Protein AF-A0A1Z4IK13-F1 (afdb_monomer_lite)

Foldseek 3Di:
DVVCCVPPVVVVDDPPDPADWDKDFAWPPPVVVVVVCVVQQWDFDPDWFFKDKAFLVDDQDAQDAPPQKDKFFDDDLVSLQLVQVQCCQFVVHPGDHSVNSVVCCVPVPQFDRRQFMFMAGPVGRTFWTWHWGADLVQLAIEIPDTGGHPVCPPRCRSVSSVSVSSVVSVVSPRHTIHYTDRHDDIIGTMIIRPVRD

Secondary structure (DSSP, 8-state):
-HHHHHHHGGGG--TT-S----EEEE-TT-HHHHHHHHHTTEEEEEEE--EEEE-SSSPPPPP-PPTTEEEEE--SHHHHHHHHHHHHHHHTS----HHHHHHHHHH-TT--GGGEEEEEETT--EEEEEEEEEETTTTEEEEEEEEE-GGGTTSSHHHHHHHHHHHHHHHTTPPTT-EEEEEEEE-PEEEEEGGG-

Radius of gyration: 19.06 Å; chains: 1; bounding box: 48×34×53 Å

pLDDT: mean 86.78, std 11.67, range [39.03, 98.44]

Sequence (197 aa):
MLDWAEQKRLQLKPADSVTWVNRINIFNCDRHRQDVAQRRGYERTERFSYYGKRDLSTAISPTALPKGYLIRPISDLKDIEQRAVLHEIAAGGSRITQAQYQTMMNQAFTYRQDLDLVVTTLDGQIVAFCTAWFDARNKIGVFEPLGCHPDYRRRGLTRNLLYEGMRCLKRLGVQPGYVQVRFVLEKPNIWVDSRLQ

Structure (mmCIF, N/CA/C/O backbone):
data_AF-A0A1Z4IK13-F1
#
_entry.id   AF-A0A1Z4IK13-F1
#
loop_
_atom_site.group_PDB
_atom_site.id
_atom_site.type_symbol
_atom_site.label_atom_id
_atom_site.label_alt_id
_atom_site.label_comp_id
_atom_site.label_asym_id
_atom_site.label_entity_id
_atom_site.label_seq_id
_atom_site.pdbx_PDB_ins_code
_atom_site.Cartn_x
_atom_site.Cartn_y
_atom_site.Cartn_z
_atom_site.occupancy
_atom_site.B_iso_or_equiv
_atom_site.auth_seq_id
_atom_site.auth_comp_id
_atom_site.auth_asym_id
_atom_site.auth_atom_id
_atom_site.pdbx_PDB_model_num
ATOM 1 N N . MET A 1 1 ? 5.049 3.896 -26.675 1.00 69.31 1 MET A N 1
ATOM 2 C CA . MET A 1 1 ? 5.563 3.775 -25.285 1.00 69.31 1 MET A CA 1
ATOM 3 C C . MET A 1 1 ? 6.833 2.927 -25.222 1.00 69.31 1 MET A C 1
ATOM 5 O O . MET A 1 1 ? 7.801 3.413 -24.658 1.00 69.31 1 MET A O 1
ATOM 9 N N . LEU A 1 2 ? 6.863 1.715 -25.804 1.00 79.25 2 LEU A N 1
ATOM 10 C CA . LEU A 1 2 ? 8.082 0.884 -25.853 1.00 79.25 2 LEU A CA 1
ATOM 11 C C . LEU A 1 2 ? 9.230 1.556 -26.619 1.00 79.25 2 LEU A C 1
ATOM 13 O O . LEU A 1 2 ? 10.318 1.649 -26.070 1.00 79.25 2 LEU A O 1
ATOM 17 N N . ASP A 1 3 ? 8.963 2.132 -27.797 1.00 83.25 3 ASP A N 1
ATOM 18 C CA . ASP A 1 3 ? 10.000 2.837 -28.576 1.00 83.25 3 ASP A CA 1
ATOM 19 C C . ASP A 1 3 ? 10.633 3.987 -27.780 1.00 83.25 3 ASP A C 1
ATOM 21 O O . ASP A 1 3 ? 11.848 4.152 -27.760 1.00 83.25 3 ASP A O 1
ATOM 25 N N . TRP A 1 4 ? 9.809 4.749 -27.051 1.00 82.31 4 TRP A N 1
ATOM 26 C CA . TRP A 1 4 ? 10.299 5.815 -26.179 1.00 82.31 4 TRP A CA 1
ATOM 27 C C . TRP A 1 4 ? 11.161 5.261 -25.039 1.00 82.31 4 TRP A C 1
ATOM 29 O O . TRP A 1 4 ? 12.233 5.797 -24.775 1.00 82.31 4 TRP A O 1
ATOM 39 N N . ALA A 1 5 ? 10.725 4.183 -24.376 1.00 79.06 5 ALA A N 1
ATOM 40 C CA . ALA A 1 5 ? 11.488 3.572 -23.289 1.00 79.06 5 ALA A CA 1
ATOM 41 C C . ALA A 1 5 ? 12.846 3.044 -23.784 1.00 79.06 5 ALA A C 1
ATOM 43 O O . ALA A 1 5 ? 13.864 3.298 -23.149 1.00 79.06 5 ALA A O 1
ATOM 44 N N . GLU A 1 6 ? 12.876 2.393 -24.945 1.00 81.50 6 GLU A N 1
ATOM 45 C CA . GLU A 1 6 ? 14.095 1.868 -25.570 1.00 81.50 6 GLU A CA 1
ATOM 46 C C . GLU A 1 6 ? 15.071 2.982 -25.967 1.00 81.50 6 GLU A C 1
ATOM 48 O O . GLU A 1 6 ? 16.265 2.873 -25.702 1.00 81.50 6 GLU A O 1
ATOM 53 N N . GLN A 1 7 ? 14.572 4.083 -26.534 1.00 81.00 7 GLN A N 1
ATOM 54 C CA . GLN A 1 7 ? 15.419 5.168 -27.037 1.00 81.00 7 GLN A CA 1
ATOM 55 C C . GLN A 1 7 ? 15.858 6.165 -25.959 1.00 81.00 7 GLN A C 1
ATOM 57 O O . GLN A 1 7 ? 16.973 6.682 -26.009 1.00 81.00 7 GLN A O 1
ATOM 62 N N . LYS A 1 8 ? 14.975 6.498 -25.011 1.00 79.69 8 LYS A N 1
ATOM 63 C CA . LYS A 1 8 ? 15.169 7.636 -24.097 1.00 79.69 8 LYS A CA 1
ATOM 64 C C . LYS A 1 8 ? 15.558 7.225 -22.687 1.00 79.69 8 LYS A C 1
ATOM 66 O O . LYS A 1 8 ? 16.336 7.927 -22.053 1.00 79.69 8 LYS A O 1
ATOM 71 N N . ARG A 1 9 ? 15.085 6.083 -22.180 1.00 75.06 9 ARG A N 1
ATOM 72 C CA . ARG A 1 9 ? 15.358 5.687 -20.786 1.00 75.06 9 ARG A CA 1
ATOM 73 C C . ARG A 1 9 ? 16.817 5.302 -20.550 1.00 75.06 9 ARG A C 1
ATOM 75 O O . ARG A 1 9 ? 17.333 5.504 -19.454 1.00 75.06 9 ARG A O 1
ATOM 82 N N . LEU A 1 10 ? 17.492 4.767 -21.564 1.00 71.06 10 LEU A N 1
ATOM 83 C CA . LEU A 1 10 ? 18.921 4.454 -21.487 1.00 71.06 10 LEU A CA 1
ATOM 84 C 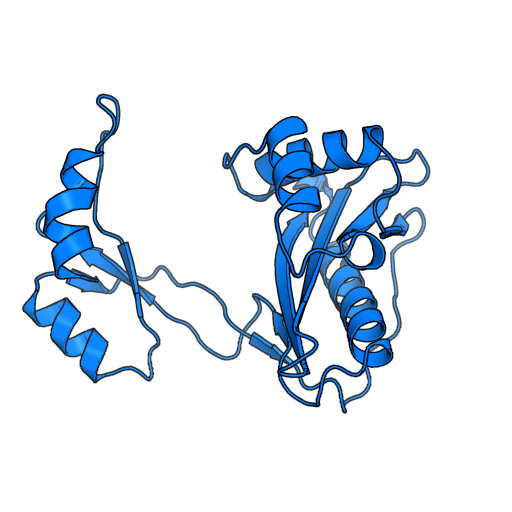C . LEU A 1 10 ? 19.790 5.706 -21.338 1.00 71.06 10 LEU A C 1
ATOM 86 O O . LEU A 1 10 ? 20.814 5.658 -20.666 1.00 71.06 10 LEU A O 1
ATOM 90 N N . GLN A 1 11 ? 19.342 6.839 -21.884 1.00 78.69 11 GLN A N 1
ATOM 91 C CA . GLN A 1 11 ? 20.026 8.131 -21.758 1.00 78.69 11 GLN A CA 1
ATOM 92 C C . GLN A 1 11 ? 19.974 8.680 -20.323 1.00 78.69 11 GLN A C 1
ATOM 94 O O . GLN A 1 11 ? 20.727 9.584 -19.986 1.00 78.69 11 GLN A O 1
ATOM 99 N N . LEU A 1 12 ? 19.100 8.125 -19.477 1.00 79.06 12 LEU A N 1
ATOM 100 C CA . LEU A 1 12 ? 18.941 8.492 -18.069 1.00 79.06 12 LEU A CA 1
ATOM 101 C C . LEU A 1 12 ? 19.695 7.544 -17.121 1.00 79.06 12 LEU A C 1
ATOM 103 O O . LEU A 1 12 ? 19.434 7.566 -15.920 1.00 79.06 12 LEU A O 1
ATOM 107 N N . LYS A 1 13 ? 20.579 6.679 -17.641 1.00 78.19 13 LYS A N 1
ATOM 108 C CA . LYS A 1 13 ? 21.388 5.765 -16.825 1.00 78.19 13 LYS A CA 1
ATOM 109 C C . LYS A 1 13 ? 22.278 6.569 -15.855 1.00 78.19 13 LYS A C 1
ATOM 111 O O . LYS A 1 13 ? 23.107 7.344 -16.327 1.00 78.19 13 LYS A O 1
ATOM 116 N N . PRO A 1 14 ? 22.171 6.364 -14.530 1.00 79.62 14 PRO A N 1
ATOM 117 C CA . PRO A 1 14 ? 23.105 6.943 -13.566 1.00 79.62 14 PRO A CA 1
ATOM 118 C C . PRO A 1 14 ? 24.529 6.426 -13.802 1.00 79.62 14 PRO A C 1
ATOM 120 O O . PRO A 1 14 ? 24.708 5.243 -14.106 1.00 79.62 14 PRO A O 1
ATOM 123 N N . ALA A 1 15 ? 25.534 7.290 -13.631 1.00 77.19 15 ALA A N 1
ATOM 124 C CA . ALA A 1 15 ? 26.943 6.973 -13.898 1.00 77.19 15 ALA A CA 1
ATOM 125 C C . ALA A 1 15 ? 27.441 5.747 -13.106 1.00 77.19 15 ALA A C 1
ATOM 127 O O . ALA A 1 15 ? 28.220 4.939 -13.601 1.00 77.19 15 ALA A O 1
ATOM 128 N N . ASP A 1 16 ? 26.909 5.577 -11.905 1.00 78.44 16 ASP A N 1
ATOM 129 C CA . ASP A 1 16 ? 27.254 4.573 -10.903 1.00 78.44 16 ASP A CA 1
ATOM 130 C C . ASP A 1 16 ? 26.396 3.291 -11.012 1.00 78.44 16 ASP A C 1
ATOM 132 O O . ASP A 1 16 ? 26.539 2.349 -10.232 1.00 78.44 16 ASP A O 1
ATOM 136 N N . SER A 1 17 ? 25.520 3.197 -12.022 1.00 75.38 17 SER A N 1
ATOM 137 C CA . SER A 1 17 ? 24.722 1.990 -12.271 1.00 75.38 17 SER A CA 1
ATOM 138 C C . SER A 1 17 ? 25.514 0.903 -13.000 1.00 75.38 17 SER A C 1
ATOM 140 O O . SER A 1 17 ? 25.755 0.983 -14.208 1.00 75.38 17 SER A O 1
ATOM 142 N N . VAL A 1 18 ? 25.812 -0.181 -12.278 1.00 68.44 18 VAL A N 1
ATOM 143 C CA . VAL A 1 18 ? 26.472 -1.387 -12.814 1.00 68.44 18 VAL A CA 1
ATOM 144 C C . VAL A 1 18 ? 25.579 -2.141 -13.810 1.00 68.44 18 VAL A C 1
ATOM 146 O O . VAL A 1 18 ? 26.073 -2.708 -14.777 1.00 68.44 18 VAL A O 1
ATOM 149 N N . THR A 1 19 ? 24.253 -2.097 -13.638 1.00 69.12 19 THR A N 1
ATOM 150 C CA . THR A 1 19 ? 23.291 -2.758 -14.537 1.00 69.12 19 THR A CA 1
ATOM 151 C C . THR A 1 19 ? 22.102 -1.837 -14.790 1.00 69.12 19 THR A C 1
ATOM 153 O O . THR A 1 19 ? 21.442 -1.398 -13.848 1.00 69.12 19 THR A O 1
ATOM 156 N N . TRP A 1 20 ? 21.806 -1.540 -16.057 1.00 77.25 20 TRP A N 1
ATOM 157 C CA . TRP A 1 20 ? 20.698 -0.659 -16.438 1.00 77.25 20 TRP A CA 1
ATOM 158 C C . TRP A 1 20 ? 19.948 -1.242 -17.629 1.00 77.25 20 TRP A C 1
ATOM 160 O O . TRP A 1 20 ? 20.417 -1.196 -18.760 1.00 77.25 20 TRP A O 1
ATOM 170 N N . VAL A 1 21 ? 18.776 -1.806 -17.352 1.00 80.12 21 VAL A N 1
ATOM 171 C CA . VAL A 1 21 ? 17.974 -2.554 -18.325 1.00 80.12 21 VAL A CA 1
ATOM 172 C C . VAL A 1 21 ? 16.549 -2.024 -18.364 1.00 80.12 21 VAL A C 1
ATOM 174 O O . VAL A 1 21 ? 15.995 -1.596 -17.343 1.00 80.12 21 VAL A O 1
ATOM 177 N N . ASN A 1 22 ? 15.917 -2.105 -19.533 1.00 85.56 22 ASN A N 1
ATOM 178 C CA . ASN A 1 22 ? 14.488 -1.848 -19.642 1.00 85.56 22 ASN A CA 1
ATOM 179 C C . ASN A 1 22 ? 13.701 -2.997 -19.009 1.00 85.56 22 ASN A C 1
ATOM 181 O O . ASN A 1 22 ? 13.968 -4.171 -19.261 1.00 85.56 22 ASN A O 1
ATOM 185 N N . ARG A 1 23 ? 12.725 -2.642 -18.165 1.00 85.94 23 ARG A N 1
ATOM 186 C CA . ARG A 1 23 ? 11.822 -3.585 -17.495 1.00 85.94 23 ARG A CA 1
ATOM 187 C C . ARG A 1 23 ? 10.378 -3.221 -17.783 1.00 85.94 23 ARG A C 1
ATOM 189 O O . ARG A 1 23 ? 9.995 -2.063 -17.596 1.00 85.94 23 ARG A O 1
ATOM 196 N N . ILE A 1 24 ? 9.583 -4.214 -18.166 1.00 87.81 24 ILE A N 1
ATOM 197 C CA . ILE A 1 24 ? 8.148 -4.068 -18.430 1.00 87.81 24 ILE A CA 1
ATOM 198 C C . ILE A 1 24 ? 7.362 -5.179 -17.727 1.00 87.81 24 ILE A C 1
ATOM 200 O O . ILE A 1 24 ? 7.805 -6.323 -17.670 1.00 87.81 24 ILE A O 1
ATOM 204 N N . ASN A 1 25 ? 6.197 -4.837 -17.173 1.00 87.06 25 ASN A N 1
ATOM 205 C CA . ASN A 1 25 ? 5.252 -5.811 -16.624 1.00 87.06 25 ASN A CA 1
ATOM 206 C C . ASN A 1 25 ? 4.243 -6.169 -17.718 1.00 87.06 25 ASN A C 1
ATOM 208 O O . ASN A 1 25 ? 3.561 -5.277 -18.225 1.00 87.06 25 ASN A O 1
ATOM 212 N N . ILE A 1 26 ? 4.139 -7.451 -18.073 1.00 88.38 26 ILE A N 1
ATOM 213 C CA . ILE A 1 26 ? 3.177 -7.934 -19.075 1.00 88.38 26 ILE A CA 1
ATOM 214 C C . ILE A 1 26 ? 2.326 -9.035 -18.450 1.00 88.38 26 ILE A C 1
ATOM 216 O O . ILE A 1 26 ? 2.865 -10.006 -17.916 1.00 88.38 26 ILE A O 1
ATOM 220 N N . PHE A 1 27 ? 1.001 -8.883 -18.508 1.00 86.25 27 PHE A N 1
ATOM 221 C CA . PHE A 1 27 ? 0.056 -9.883 -18.012 1.00 86.25 27 PHE A CA 1
ATOM 222 C C . PHE A 1 27 ? 0.112 -11.168 -18.844 1.00 86.25 27 PHE A C 1
ATOM 224 O O . PHE A 1 27 ? 0.313 -11.131 -20.057 1.00 86.25 27 PHE A O 1
ATOM 231 N N . ASN A 1 28 ? -0.114 -12.317 -18.200 1.00 85.38 28 ASN A N 1
ATOM 232 C CA . ASN A 1 28 ? -0.071 -13.620 -18.876 1.00 85.38 28 ASN A CA 1
ATOM 233 C C . ASN A 1 28 ? -1.131 -13.763 -19.982 1.00 85.38 28 ASN A C 1
ATOM 235 O O . ASN A 1 28 ? -0.905 -14.496 -20.944 1.00 85.38 28 ASN A O 1
ATOM 239 N N . CYS A 1 29 ? -2.260 -13.062 -19.851 1.00 86.25 29 CYS A N 1
ATOM 240 C CA . CYS A 1 29 ? -3.337 -13.034 -20.839 1.00 86.25 29 CYS A CA 1
ATOM 241 C C . CYS A 1 29 ? -3.034 -12.133 -22.051 1.00 86.25 29 CYS A C 1
ATOM 243 O O . CYS A 1 29 ? -3.614 -12.342 -23.113 1.00 86.25 29 CYS A O 1
ATOM 245 N N . ASP A 1 30 ? -2.105 -11.178 -21.936 1.00 90.94 30 ASP A N 1
ATOM 246 C CA . ASP A 1 30 ? -1.753 -10.239 -23.007 1.00 90.94 30 ASP A CA 1
ATOM 247 C C . ASP A 1 30 ? -0.726 -10.864 -23.968 1.00 90.94 30 ASP A C 1
ATOM 249 O O . ASP A 1 30 ? 0.465 -10.538 -23.960 1.00 90.94 30 ASP A O 1
ATOM 253 N N . ARG A 1 31 ? -1.190 -11.832 -24.770 1.00 93.25 31 ARG A N 1
ATOM 254 C CA . ARG A 1 31 ? -0.351 -12.578 -25.725 1.00 93.25 31 ARG A CA 1
ATOM 255 C C . ARG A 1 31 ? 0.278 -11.674 -26.774 1.00 93.25 31 ARG A C 1
ATOM 257 O O . ARG A 1 31 ? 1.470 -11.781 -27.031 1.00 93.25 31 ARG A O 1
ATOM 264 N N . HIS A 1 32 ? -0.490 -10.722 -27.295 1.00 93.88 32 HIS A N 1
ATOM 265 C CA . HIS A 1 32 ? 0.005 -9.782 -28.293 1.00 93.88 32 HIS A CA 1
ATOM 266 C C . HIS A 1 32 ? 1.229 -9.006 -27.787 1.00 93.88 32 HIS A C 1
ATOM 268 O O . HIS A 1 32 ? 2.237 -8.890 -28.486 1.00 93.88 32 HIS A O 1
ATOM 274 N N . ARG A 1 33 ? 1.179 -8.500 -26.550 1.00 91.62 33 ARG A N 1
ATOM 275 C CA . ARG A 1 33 ? 2.291 -7.738 -25.979 1.00 91.62 33 ARG A CA 1
ATOM 276 C C . ARG A 1 33 ? 3.484 -8.619 -25.610 1.00 91.62 33 ARG A C 1
ATOM 278 O O . ARG A 1 33 ? 4.611 -8.137 -25.712 1.00 91.62 33 ARG A O 1
ATOM 285 N N . GLN A 1 34 ? 3.265 -9.887 -25.245 1.00 93.50 34 GLN A N 1
ATOM 286 C CA . GLN A 1 34 ? 4.344 -10.876 -25.087 1.00 93.50 34 GLN A CA 1
ATOM 287 C C . GLN A 1 34 ? 5.074 -11.105 -26.419 1.00 93.50 34 GLN A C 1
ATOM 289 O O . GLN A 1 34 ? 6.298 -10.992 -26.461 1.00 93.50 34 GLN A O 1
ATOM 294 N N . ASP A 1 35 ? 4.340 -11.310 -27.516 1.00 94.81 35 ASP A N 1
ATOM 295 C CA . ASP A 1 35 ? 4.924 -11.534 -28.847 1.00 94.81 35 ASP A CA 1
ATOM 296 C C . ASP A 1 35 ? 5.709 -10.313 -29.347 1.00 94.81 35 ASP A C 1
ATOM 298 O O . ASP A 1 35 ? 6.755 -10.436 -29.989 1.00 94.81 35 ASP A O 1
ATOM 302 N N . VAL A 1 36 ? 5.208 -9.102 -29.078 1.00 94.38 36 VAL A N 1
ATOM 303 C CA . VAL A 1 36 ? 5.928 -7.859 -29.395 1.00 94.38 36 VAL A CA 1
ATOM 304 C C . VAL A 1 36 ? 7.208 -7.743 -28.567 1.00 94.38 36 VAL A C 1
ATOM 306 O O . VAL A 1 36 ? 8.251 -7.412 -29.128 1.00 94.38 36 VAL A O 1
ATOM 309 N N . ALA A 1 37 ? 7.156 -8.025 -27.262 1.00 93.12 37 ALA A N 1
ATOM 310 C CA . ALA A 1 37 ? 8.325 -7.962 -26.386 1.00 93.12 37 ALA A CA 1
ATOM 311 C C . ALA A 1 37 ? 9.405 -8.972 -26.808 1.00 93.12 37 ALA A C 1
ATOM 313 O O . ALA A 1 37 ? 10.567 -8.596 -26.957 1.00 93.12 37 ALA A O 1
ATOM 314 N N . GLN A 1 38 ? 9.018 -10.217 -27.098 1.00 94.12 38 GLN A N 1
ATOM 315 C CA . GLN A 1 38 ? 9.943 -11.263 -27.534 1.00 94.12 38 GLN A CA 1
ATOM 316 C C . GLN A 1 38 ? 10.607 -10.922 -28.875 1.00 94.12 38 GLN A C 1
ATOM 318 O O . GLN A 1 38 ? 11.828 -10.996 -28.991 1.00 94.12 38 GLN A O 1
ATOM 323 N N . ARG A 1 39 ? 9.837 -10.458 -29.874 1.00 94.38 39 ARG A N 1
ATOM 324 C CA . ARG A 1 39 ? 10.398 -10.003 -31.165 1.00 94.38 39 ARG A CA 1
ATOM 325 C C . ARG A 1 39 ? 11.358 -8.823 -31.025 1.00 94.38 39 ARG A C 1
ATOM 327 O O . ARG A 1 39 ? 12.194 -8.612 -31.896 1.00 94.38 39 ARG A O 1
ATOM 334 N N . ARG A 1 40 ? 11.235 -8.052 -29.944 1.00 91.75 40 ARG A N 1
ATOM 335 C CA . ARG A 1 40 ? 12.112 -6.922 -29.623 1.00 91.75 40 ARG A CA 1
ATOM 336 C C . ARG A 1 40 ? 13.284 -7.290 -28.710 1.00 91.75 40 ARG A C 1
ATOM 338 O O . ARG A 1 40 ? 14.006 -6.390 -28.303 1.00 91.75 40 ARG A O 1
ATOM 345 N N . GLY A 1 41 ? 13.503 -8.573 -28.414 1.00 92.12 41 GLY A N 1
ATOM 346 C CA . GLY A 1 41 ? 14.647 -9.030 -27.617 1.00 92.12 41 GLY A CA 1
ATOM 347 C C . GLY A 1 41 ? 14.459 -8.902 -26.104 1.00 92.12 41 GLY A C 1
ATOM 348 O O . GLY A 1 41 ? 15.438 -8.844 -25.369 1.00 92.12 41 GLY A O 1
ATOM 349 N N . TYR A 1 42 ? 13.217 -8.829 -25.619 1.00 93.50 42 TYR A N 1
ATOM 350 C CA . TYR A 1 42 ? 12.944 -8.970 -24.191 1.00 93.50 42 TYR A CA 1
ATOM 351 C C . TYR A 1 42 ? 12.757 -10.437 -23.833 1.00 93.50 42 TYR A C 1
ATOM 353 O O . TYR A 1 42 ? 12.059 -11.180 -24.525 1.00 93.50 42 TYR A O 1
ATOM 361 N N . GLU A 1 43 ? 13.278 -10.812 -22.673 1.00 92.69 43 GLU A N 1
ATOM 362 C CA . GLU A 1 43 ? 13.124 -12.139 -22.099 1.00 92.69 43 GLU A CA 1
ATOM 363 C C . GLU A 1 43 ? 12.257 -12.095 -20.846 1.00 92.69 43 GLU A C 1
ATOM 365 O O . GLU A 1 43 ? 12.362 -11.203 -19.994 1.00 92.69 43 GLU A O 1
ATOM 370 N N . ARG A 1 44 ? 11.371 -13.085 -20.735 1.00 90.75 44 ARG A N 1
ATOM 371 C CA . ARG A 1 44 ? 10.529 -13.280 -19.561 1.00 90.75 44 ARG A CA 1
ATOM 372 C C . ARG A 1 44 ? 11.394 -13.754 -18.403 1.00 90.75 44 ARG A C 1
ATOM 374 O O . ARG A 1 44 ? 12.105 -14.742 -18.529 1.00 90.75 44 ARG A O 1
ATOM 381 N N . THR A 1 45 ? 11.264 -13.108 -17.250 1.00 89.50 45 THR A N 1
ATOM 382 C CA . THR A 1 45 ? 11.921 -13.564 -16.020 1.00 89.50 45 THR A CA 1
ATOM 383 C C . THR A 1 45 ? 10.956 -14.318 -15.107 1.00 89.50 45 THR A C 1
ATOM 385 O O . THR A 1 45 ? 9.730 -14.175 -15.197 1.00 89.50 45 THR A O 1
ATOM 388 N N . GLU A 1 46 ? 11.527 -15.039 -14.143 1.00 85.88 46 GLU A N 1
ATOM 389 C CA . GLU A 1 46 ? 10.795 -15.649 -13.025 1.00 85.88 46 GLU A CA 1
ATOM 390 C C . GLU A 1 46 ? 10.255 -14.618 -12.019 1.00 85.88 46 GLU A C 1
ATOM 392 O O . GLU A 1 46 ? 9.523 -14.961 -11.092 1.00 85.88 46 GLU A O 1
ATOM 397 N N . ARG A 1 47 ? 10.593 -13.329 -12.175 1.00 81.38 47 ARG A N 1
ATOM 398 C CA . ARG A 1 47 ? 10.050 -12.261 -11.332 1.00 81.38 47 ARG A CA 1
ATOM 399 C C . ARG A 1 47 ? 8.685 -11.835 -11.854 1.00 81.38 47 ARG A C 1
ATOM 401 O O . ARG A 1 47 ? 8.465 -11.705 -13.056 1.00 81.38 47 ARG A O 1
ATOM 408 N N . PHE A 1 48 ? 7.773 -11.547 -10.937 1.00 76.88 48 PHE A N 1
ATOM 409 C CA . PHE A 1 48 ? 6.423 -11.105 -11.263 1.00 76.88 48 PHE A CA 1
ATOM 410 C C . PHE A 1 48 ? 5.890 -10.148 -10.200 1.00 76.88 48 PHE A C 1
ATOM 412 O O . PHE A 1 48 ? 6.359 -10.121 -9.060 1.00 76.88 48 PHE A O 1
ATOM 419 N N . SER A 1 49 ? 4.899 -9.353 -10.591 1.00 73.62 49 SER A N 1
ATOM 420 C CA . SER A 1 49 ? 4.112 -8.539 -9.665 1.00 73.62 49 SER A CA 1
ATOM 421 C C . SER A 1 49 ? 2.785 -9.229 -9.362 1.00 73.62 49 SER A C 1
ATOM 423 O O . SER A 1 49 ? 2.279 -10.006 -10.168 1.00 73.62 49 SER A O 1
ATOM 425 N N . TYR A 1 50 ? 2.210 -8.946 -8.195 1.00 70.00 50 TYR A N 1
ATOM 426 C CA . TYR A 1 50 ? 0.904 -9.475 -7.809 1.00 70.00 50 TYR A CA 1
ATOM 427 C C . TYR A 1 50 ? -0.178 -8.432 -8.050 1.00 70.00 50 TYR A C 1
ATOM 429 O O . TYR A 1 50 ? -0.082 -7.328 -7.524 1.00 70.00 50 TYR A O 1
ATOM 437 N N . TYR A 1 51 ? -1.227 -8.803 -8.777 1.00 73.00 51 TYR A N 1
ATOM 438 C CA . TYR A 1 51 ? -2.434 -7.994 -8.922 1.00 73.00 51 TYR A CA 1
ATOM 439 C C . TYR A 1 51 ? -3.617 -8.842 -8.498 1.00 73.00 51 TYR A C 1
ATOM 441 O O . TYR A 1 51 ? -3.771 -9.960 -8.980 1.00 73.00 51 TYR A O 1
ATOM 449 N N . GLY A 1 52 ? -4.410 -8.341 -7.562 1.00 74.75 52 GLY A N 1
ATOM 450 C CA . GLY A 1 52 ? -5.617 -8.974 -7.060 1.00 74.75 52 GLY A CA 1
ATOM 451 C C . GLY A 1 52 ? -6.786 -8.012 -7.158 1.00 74.75 52 GLY A C 1
ATOM 452 O O . GLY A 1 52 ? -6.628 -6.803 -6.995 1.00 74.75 52 GLY A O 1
ATOM 453 N N . LYS A 1 53 ? -7.962 -8.570 -7.417 1.00 81.31 53 LYS A N 1
ATOM 454 C CA . LYS A 1 53 ? -9.235 -7.857 -7.447 1.00 81.31 53 LYS A CA 1
ATOM 455 C C . LYS A 1 53 ? -10.122 -8.440 -6.357 1.00 81.31 53 LYS A C 1
ATOM 457 O O . LYS A 1 53 ? -10.283 -9.656 -6.269 1.00 81.31 53 LYS A O 1
ATOM 462 N N . ARG A 1 54 ? -10.690 -7.575 -5.516 1.00 84.00 54 ARG A N 1
ATOM 463 C CA . ARG A 1 54 ? -11.647 -7.976 -4.479 1.00 84.00 54 ARG A CA 1
ATOM 464 C C . ARG A 1 54 ? -13.020 -7.384 -4.760 1.00 84.00 54 ARG A C 1
ATOM 466 O O . ARG A 1 54 ? -13.145 -6.188 -5.011 1.00 84.00 54 ARG A O 1
ATOM 473 N N . ASP A 1 55 ? -14.041 -8.231 -4.680 1.00 83.62 55 ASP A N 1
ATOM 474 C CA . ASP A 1 55 ? -15.430 -7.794 -4.675 1.00 83.62 55 ASP A CA 1
ATOM 475 C C . ASP A 1 55 ? -15.870 -7.388 -3.259 1.00 83.62 55 ASP A C 1
ATOM 477 O O . ASP A 1 55 ? -15.826 -8.195 -2.327 1.00 83.62 55 ASP A O 1
ATOM 481 N N . LEU A 1 56 ? -16.290 -6.130 -3.108 1.00 85.69 56 LEU A N 1
ATOM 482 C CA . LEU A 1 56 ? -16.782 -5.555 -1.856 1.00 85.69 56 LEU A CA 1
ATOM 483 C C . LEU A 1 56 ? -18.271 -5.833 -1.589 1.00 85.69 56 LEU A C 1
ATOM 485 O O . LEU A 1 56 ? -18.759 -5.489 -0.508 1.00 85.69 56 LEU A O 1
ATOM 489 N N . SER A 1 57 ? -18.998 -6.460 -2.523 1.00 82.88 57 SER A N 1
ATOM 490 C CA . SER A 1 57 ? -20.334 -7.010 -2.250 1.00 82.88 57 SER A CA 1
ATOM 491 C C . SER A 1 57 ? -20.255 -8.111 -1.185 1.00 82.88 57 SER A C 1
ATOM 493 O O . SER A 1 57 ? -21.092 -8.177 -0.284 1.00 82.88 57 SER A O 1
ATOM 495 N N . THR A 1 58 ? -19.178 -8.901 -1.226 1.00 84.19 58 THR A N 1
ATOM 496 C CA . THR A 1 58 ? -18.900 -9.969 -0.267 1.00 84.19 58 THR A CA 1
ATOM 497 C C . THR A 1 58 ? -18.620 -9.424 1.132 1.00 84.19 58 THR A C 1
ATOM 499 O O . THR A 1 58 ? -18.142 -8.298 1.312 1.00 84.19 58 THR A O 1
ATOM 502 N N . ALA A 1 59 ? -18.902 -10.240 2.150 1.00 88.25 59 ALA A N 1
ATOM 503 C CA . ALA A 1 59 ? -18.598 -9.886 3.528 1.00 88.25 59 ALA A CA 1
ATOM 504 C C . ALA A 1 59 ? -17.090 -9.625 3.700 1.00 88.25 59 ALA A C 1
ATOM 506 O O . ALA A 1 59 ? -16.238 -10.414 3.276 1.00 88.25 59 ALA A O 1
ATOM 507 N N . ILE A 1 60 ? -16.767 -8.497 4.331 1.00 90.31 60 ILE A N 1
ATOM 508 C CA . ILE A 1 60 ? -15.404 -8.148 4.732 1.00 90.31 60 ILE A CA 1
ATOM 509 C C . ILE A 1 60 ? -15.237 -8.660 6.161 1.00 90.31 60 ILE A C 1
ATOM 511 O O . ILE A 1 60 ? -15.972 -8.228 7.050 1.00 90.31 60 ILE A O 1
ATOM 515 N N . SER A 1 61 ? -14.287 -9.571 6.384 1.00 90.69 61 SER A N 1
ATOM 516 C CA . SER A 1 61 ? -13.982 -10.094 7.722 1.00 90.69 61 SER A CA 1
ATOM 517 C C . SER A 1 61 ? -13.732 -8.950 8.706 1.00 90.69 61 SER A C 1
ATOM 519 O O . SER A 1 61 ? -13.133 -7.958 8.292 1.00 90.69 61 SER A O 1
ATOM 521 N N . PRO A 1 62 ? -14.169 -9.043 9.974 1.00 88.75 62 PRO A N 1
ATOM 522 C CA . PRO A 1 62 ? -13.947 -7.999 10.973 1.00 88.75 62 PRO A CA 1
ATOM 523 C C . PRO A 1 62 ? -12.450 -7.770 11.221 1.00 88.75 62 PRO A C 1
ATOM 525 O O . PRO A 1 62 ? -11.625 -8.659 11.009 1.00 88.75 62 PRO A O 1
ATOM 528 N N . THR A 1 63 ? -12.096 -6.557 11.649 1.00 87.62 63 THR A N 1
ATOM 529 C CA . THR A 1 63 ? -10.714 -6.227 12.001 1.00 87.62 63 THR A CA 1
ATOM 530 C C . THR A 1 63 ? -10.356 -6.961 13.288 1.00 87.62 63 THR A C 1
ATOM 532 O O . THR A 1 63 ? -11.009 -6.780 14.309 1.00 87.62 63 THR A O 1
ATOM 535 N N . ALA A 1 64 ? -9.308 -7.773 13.234 1.00 92.25 64 ALA A N 1
ATOM 536 C CA . ALA A 1 64 ? -8.755 -8.524 14.350 1.00 92.25 64 ALA A CA 1
ATOM 537 C C . ALA A 1 64 ? -7.256 -8.217 14.446 1.00 92.25 64 ALA A C 1
ATOM 539 O O . ALA A 1 64 ? -6.408 -8.974 13.960 1.00 92.25 64 ALA A O 1
ATOM 540 N N . LEU A 1 65 ? -6.929 -7.050 15.008 1.00 94.50 65 LEU A N 1
ATOM 541 C CA . LEU A 1 65 ? -5.549 -6.698 15.335 1.00 94.50 65 LEU A CA 1
ATOM 542 C C . LEU A 1 65 ? -5.112 -7.411 16.623 1.00 94.50 65 LEU A C 1
ATOM 544 O O . LEU A 1 65 ? -5.926 -7.558 17.538 1.00 94.50 65 LEU A O 1
ATOM 548 N N . PRO A 1 66 ? -3.834 -7.811 16.742 1.00 94.38 66 PRO A N 1
ATOM 549 C CA . PRO A 1 66 ? -3.287 -8.233 18.025 1.00 94.38 66 PRO A CA 1
ATOM 550 C C . PRO A 1 66 ? -3.388 -7.107 19.065 1.00 94.38 66 PRO A C 1
ATOM 552 O O . PRO A 1 66 ? -3.379 -5.922 18.719 1.00 94.38 66 PRO A O 1
ATOM 555 N N . LYS A 1 67 ? -3.439 -7.473 20.350 1.00 95.69 67 LYS A N 1
ATOM 556 C CA . LYS A 1 67 ? -3.424 -6.500 21.452 1.00 95.69 67 LYS A CA 1
ATOM 557 C C . LYS A 1 67 ? -2.202 -5.581 21.328 1.00 95.69 67 LYS A C 1
ATOM 559 O O . LYS A 1 67 ? -1.099 -6.052 21.063 1.00 95.69 67 LYS A O 1
ATOM 564 N N . GLY A 1 68 ? -2.409 -4.285 21.553 1.00 96.38 68 GLY A N 1
ATOM 565 C CA . GLY A 1 68 ? -1.351 -3.274 21.499 1.00 96.38 68 GLY A CA 1
ATOM 566 C C . GLY A 1 68 ? -1.190 -2.573 20.147 1.00 96.38 68 GLY A C 1
ATOM 567 O O . GLY A 1 68 ? -0.290 -1.748 20.012 1.00 96.38 68 GLY A O 1
ATOM 568 N N . TYR A 1 69 ? -2.060 -2.866 19.174 1.00 98.06 69 TYR A N 1
ATOM 569 C CA . TYR A 1 69 ? -2.097 -2.177 17.886 1.00 98.06 69 TYR A CA 1
ATOM 570 C C . TYR A 1 69 ? -3.437 -1.497 17.633 1.00 98.06 69 TYR A C 1
ATOM 572 O O . TYR A 1 69 ? -4.487 -2.006 18.025 1.00 98.06 69 TYR A O 1
ATOM 580 N N . LEU A 1 70 ? -3.394 -0.380 16.913 1.00 97.25 70 LEU A N 1
ATOM 581 C CA . LEU A 1 70 ? -4.563 0.390 16.492 1.00 97.25 70 LEU A CA 1
ATOM 582 C C . LEU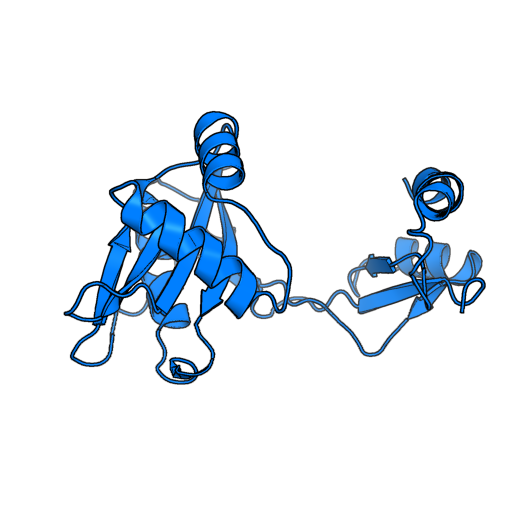 A 1 70 ? -4.465 0.692 14.996 1.00 97.25 70 LEU A C 1
ATOM 584 O O . LEU A 1 70 ? -3.367 0.909 14.496 1.00 97.25 70 LEU A O 1
ATOM 588 N N . ILE A 1 71 ? -5.598 0.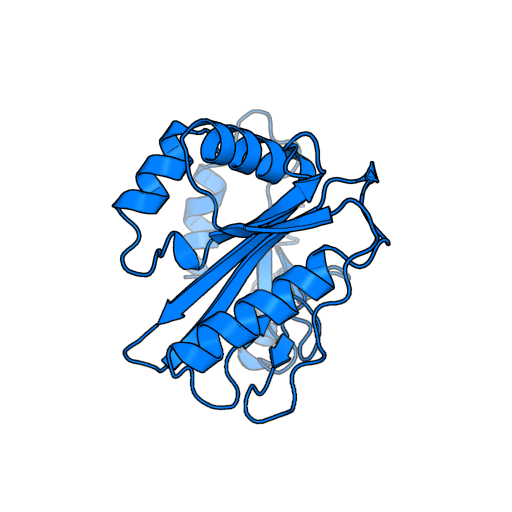716 14.287 1.00 97.75 71 ILE A N 1
ATOM 589 C CA . ILE A 1 71 ? -5.680 1.261 12.924 1.00 97.75 71 ILE A CA 1
ATOM 590 C C . ILE A 1 71 ? -6.341 2.630 12.989 1.00 97.75 71 ILE A C 1
ATOM 592 O O . ILE A 1 71 ? -7.390 2.780 13.613 1.00 97.75 71 ILE A O 1
ATOM 596 N N . ARG A 1 72 ? -5.746 3.607 12.307 1.00 97.38 72 ARG A N 1
ATOM 597 C CA . ARG A 1 72 ? -6.307 4.948 12.128 1.00 97.38 72 ARG A CA 1
ATOM 598 C C . ARG A 1 72 ? -5.762 5.601 10.853 1.00 97.38 72 ARG A C 1
ATOM 600 O O . ARG A 1 72 ? -4.723 5.160 10.363 1.00 97.38 72 ARG A O 1
ATOM 607 N N . PRO A 1 73 ? -6.409 6.647 10.324 1.00 98.12 73 PRO A N 1
ATOM 608 C CA . PRO A 1 73 ? -5.778 7.536 9.355 1.00 98.12 73 PRO A CA 1
ATOM 609 C C . PRO A 1 73 ? -4.554 8.246 9.950 1.00 98.12 73 PRO A C 1
ATOM 611 O O . PRO A 1 73 ? -4.444 8.381 11.177 1.00 98.12 73 PRO A O 1
ATOM 614 N N . ILE A 1 74 ? -3.652 8.725 9.094 1.00 97.00 74 ILE A N 1
ATOM 615 C CA . ILE A 1 74 ? -2.637 9.704 9.504 1.00 97.00 74 ILE A CA 1
ATOM 616 C C . ILE A 1 74 ? -3.313 11.016 9.929 1.00 97.00 74 ILE A C 1
ATOM 618 O O . ILE A 1 74 ? -4.326 11.412 9.346 1.00 97.00 74 ILE A O 1
ATOM 622 N N . SER A 1 75 ? -2.759 11.713 10.918 1.00 94.69 75 SER A N 1
ATOM 623 C CA . SER A 1 75 ? -3.350 12.943 11.460 1.00 94.69 75 SER A CA 1
ATOM 624 C C . SER A 1 75 ? -2.474 14.179 11.305 1.00 94.69 75 SER A C 1
ATOM 626 O O . SER A 1 75 ? -2.978 15.217 10.884 1.00 94.69 75 SER A O 1
ATOM 628 N N . ASP A 1 76 ? -1.187 14.094 11.636 1.00 93.62 76 ASP A N 1
ATOM 629 C CA . ASP A 1 76 ? -0.320 15.266 11.797 1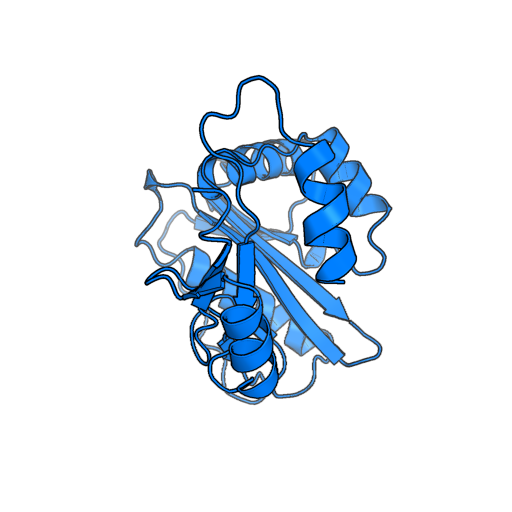.00 93.62 76 ASP A CA 1
ATOM 630 C C . ASP A 1 76 ? 1.021 15.140 11.052 1.00 93.62 76 ASP A C 1
ATOM 632 O O . ASP A 1 76 ? 1.307 14.157 10.364 1.00 93.62 76 ASP A O 1
ATOM 636 N N . LEU A 1 77 ? 1.865 16.167 11.184 1.00 93.69 77 LEU A N 1
ATOM 637 C CA . LEU A 1 77 ? 3.187 16.203 10.556 1.00 93.69 77 LEU A CA 1
ATOM 638 C C . LEU A 1 77 ? 4.110 15.072 11.028 1.00 93.69 77 LEU A C 1
ATOM 640 O O . LEU A 1 77 ? 4.922 14.601 10.227 1.00 93.69 77 LEU A O 1
ATOM 644 N N . LYS A 1 78 ? 3.973 14.621 12.282 1.00 95.38 78 LYS A N 1
ATOM 645 C CA . LYS A 1 78 ? 4.768 13.524 12.849 1.00 95.38 78 LYS A CA 1
ATOM 646 C C . LYS A 1 78 ? 4.383 12.200 12.198 1.00 95.38 78 LYS A C 1
ATOM 648 O O . LYS A 1 78 ? 5.253 11.380 11.905 1.00 95.38 78 LYS A O 1
ATOM 653 N N . ASP A 1 79 ? 3.099 11.988 11.932 1.00 96.81 79 ASP A N 1
ATOM 654 C CA . ASP A 1 79 ? 2.657 10.822 11.173 1.00 96.81 79 ASP A CA 1
ATOM 655 C C . ASP A 1 79 ? 3.183 10.842 9.742 1.00 96.81 79 ASP A C 1
ATOM 657 O O . ASP A 1 79 ? 3.646 9.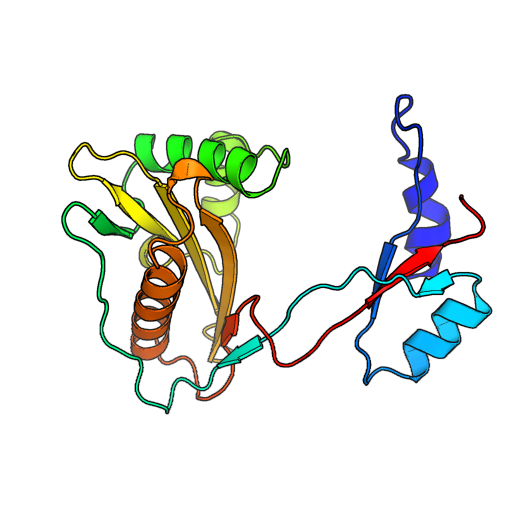812 9.261 1.00 96.81 79 ASP A O 1
ATOM 661 N N . ILE A 1 80 ? 3.142 11.995 9.066 1.00 95.75 80 ILE A N 1
ATOM 662 C CA . ILE A 1 80 ? 3.638 12.133 7.688 1.00 95.75 80 ILE A CA 1
ATOM 663 C C . ILE A 1 80 ? 5.133 11.798 7.618 1.00 95.75 80 ILE A C 1
ATOM 665 O O . ILE A 1 80 ? 5.568 11.073 6.721 1.00 95.75 80 ILE A O 1
ATOM 669 N N . GLU A 1 81 ? 5.919 12.279 8.581 1.00 95.25 81 GLU A N 1
ATOM 670 C CA . GLU A 1 81 ? 7.343 11.965 8.683 1.00 95.25 81 GLU A CA 1
ATOM 671 C C . GLU A 1 81 ? 7.576 10.461 8.895 1.00 95.25 81 GLU A C 1
ATOM 673 O O . GLU A 1 81 ? 8.268 9.820 8.099 1.00 95.25 81 GLU A O 1
ATOM 678 N N . GLN A 1 82 ? 6.936 9.862 9.905 1.00 96.31 82 GLN A N 1
ATOM 679 C CA . GLN A 1 82 ? 7.034 8.421 10.166 1.00 96.31 82 GLN A CA 1
ATOM 680 C C . GLN A 1 82 ? 6.569 7.581 8.968 1.00 96.31 82 GLN A C 1
ATOM 682 O O . GLN A 1 82 ? 7.158 6.546 8.654 1.00 96.31 82 GLN A O 1
ATOM 687 N N . ARG A 1 83 ? 5.521 8.023 8.270 1.00 94.38 83 ARG A N 1
ATOM 688 C CA . ARG A 1 83 ? 4.950 7.370 7.089 1.00 94.38 83 ARG A CA 1
ATOM 689 C C . ARG A 1 83 ? 5.910 7.383 5.903 1.00 94.38 83 ARG A C 1
ATOM 691 O O . ARG A 1 83 ? 5.977 6.379 5.184 1.00 94.38 83 ARG A O 1
ATOM 698 N N . ALA A 1 84 ? 6.630 8.487 5.710 1.00 92.62 84 ALA A N 1
ATOM 699 C CA . ALA A 1 84 ? 7.656 8.645 4.687 1.00 92.62 84 ALA A CA 1
ATOM 700 C C . ALA A 1 84 ? 8.874 7.749 4.980 1.00 92.62 84 ALA A C 1
ATOM 702 O O . ALA A 1 84 ? 9.288 6.975 4.116 1.00 92.62 84 ALA A O 1
ATOM 703 N N . VAL A 1 85 ? 9.357 7.744 6.229 1.00 93.25 85 VAL A N 1
ATOM 704 C CA . VAL A 1 85 ? 10.444 6.856 6.687 1.00 93.25 85 VAL A CA 1
ATOM 705 C C . VAL A 1 85 ? 10.055 5.384 6.537 1.00 93.25 85 VAL A C 1
ATOM 707 O O . VAL A 1 85 ? 10.799 4.582 5.969 1.00 93.25 85 VAL A O 1
ATOM 710 N N . LEU A 1 86 ? 8.854 5.007 6.983 1.00 94.75 86 LEU A N 1
ATOM 711 C CA . LEU A 1 86 ? 8.396 3.626 6.880 1.00 94.75 86 LEU A CA 1
ATOM 712 C C . LEU A 1 86 ? 8.211 3.184 5.423 1.00 94.75 86 LEU A C 1
ATOM 714 O O . LEU A 1 86 ? 8.382 1.999 5.133 1.00 94.75 86 LEU A O 1
ATOM 718 N N . HIS A 1 87 ? 7.881 4.095 4.498 1.00 90.56 87 HIS A N 1
ATOM 719 C CA . HIS A 1 87 ? 7.835 3.771 3.071 1.00 90.56 87 HIS A CA 1
ATOM 720 C C . HIS A 1 87 ? 9.192 3.252 2.591 1.00 90.56 87 HIS A C 1
ATOM 722 O O . HIS A 1 87 ? 9.242 2.189 1.977 1.00 90.56 87 HIS A O 1
ATOM 728 N N . GLU A 1 88 ? 10.277 3.954 2.912 1.00 89.25 88 GLU A N 1
ATOM 729 C CA . GLU A 1 88 ? 11.637 3.567 2.526 1.00 89.25 88 GLU A CA 1
ATOM 730 C C . GLU A 1 88 ? 12.021 2.197 3.100 1.00 89.25 88 GLU A C 1
ATOM 732 O O . GLU A 1 88 ? 12.456 1.310 2.356 1.00 89.25 88 GLU A O 1
ATOM 737 N N . ILE A 1 89 ? 11.769 1.997 4.400 1.00 89.56 89 ILE A N 1
ATOM 738 C CA . ILE A 1 89 ? 12.032 0.737 5.111 1.00 89.56 89 ILE A CA 1
ATOM 739 C C . ILE A 1 89 ? 11.242 -0.422 4.483 1.00 89.56 89 ILE A C 1
ATOM 741 O O . ILE A 1 89 ? 11.773 -1.513 4.265 1.00 89.56 89 ILE A O 1
ATOM 745 N N . ALA A 1 90 ? 9.956 -0.210 4.191 1.00 86.88 90 ALA A N 1
ATOM 746 C CA . ALA A 1 90 ? 9.086 -1.249 3.652 1.00 86.88 90 ALA A CA 1
ATOM 747 C C . ALA A 1 90 ? 9.357 -1.547 2.168 1.00 86.88 90 ALA A C 1
ATOM 749 O O . ALA A 1 90 ? 9.214 -2.700 1.755 1.00 86.88 90 ALA A O 1
ATOM 750 N N . ALA A 1 91 ? 9.732 -0.535 1.380 1.00 75.94 91 ALA A N 1
ATOM 751 C CA . ALA A 1 91 ? 10.006 -0.645 -0.053 1.00 75.94 91 ALA A CA 1
ATOM 752 C C . ALA A 1 91 ? 11.440 -1.105 -0.372 1.00 75.94 91 ALA A C 1
ATOM 754 O O . ALA A 1 91 ? 11.718 -1.440 -1.522 1.00 75.94 91 ALA A O 1
ATOM 755 N N . GLY A 1 92 ? 12.337 -1.143 0.620 1.00 69.31 92 GLY A N 1
ATOM 756 C CA . GLY A 1 92 ? 13.722 -1.578 0.438 1.00 69.31 92 GLY A CA 1
ATOM 757 C C . GLY A 1 92 ? 14.585 -0.553 -0.301 1.00 69.31 92 GLY A C 1
ATOM 758 O O . GLY A 1 92 ? 15.363 -0.942 -1.167 1.00 69.31 92 GLY A O 1
ATOM 759 N N . GLY A 1 93 ? 14.428 0.740 0.016 1.00 65.69 93 GLY A N 1
ATOM 760 C CA . GLY A 1 93 ? 15.313 1.810 -0.478 1.00 65.69 93 GLY A CA 1
ATOM 761 C C . GLY A 1 93 ? 14.676 2.849 -1.408 1.00 65.69 93 GLY A C 1
ATOM 762 O O . GLY A 1 93 ? 15.369 3.729 -1.907 1.00 65.69 93 GLY A O 1
ATOM 763 N N . SER A 1 94 ? 13.361 2.793 -1.642 1.00 74.38 94 SER A N 1
ATOM 764 C CA . SER A 1 94 ? 12.645 3.879 -2.330 1.00 74.38 94 SER A CA 1
ATOM 765 C C . SER A 1 94 ? 12.327 4.996 -1.337 1.00 74.38 94 SER A C 1
ATOM 767 O O . SER A 1 94 ? 11.284 4.968 -0.682 1.00 74.38 94 SER A O 1
ATOM 769 N N . ARG A 1 95 ? 13.236 5.961 -1.195 1.00 80.06 95 ARG A N 1
ATOM 770 C CA . ARG A 1 95 ? 13.070 7.080 -0.263 1.00 80.06 95 ARG A CA 1
ATOM 771 C C . ARG A 1 95 ? 12.087 8.120 -0.799 1.00 80.06 95 ARG A C 1
ATOM 773 O O . ARG A 1 95 ? 12.236 8.605 -1.917 1.00 80.06 95 ARG A O 1
ATOM 780 N N . ILE A 1 96 ? 11.119 8.489 0.035 1.00 86.50 96 ILE A N 1
ATOM 781 C CA . ILE A 1 96 ? 10.244 9.650 -0.157 1.00 86.50 96 ILE A CA 1
ATOM 782 C C . ILE A 1 96 ? 10.477 10.564 1.042 1.00 86.50 96 ILE A C 1
ATOM 784 O O . ILE A 1 96 ? 10.470 10.096 2.178 1.00 86.50 96 ILE A O 1
ATOM 788 N N . THR A 1 97 ? 10.725 11.850 0.814 1.00 90.12 97 THR A N 1
ATOM 789 C CA . THR A 1 97 ? 10.864 12.821 1.908 1.00 90.12 97 THR A CA 1
ATOM 790 C C . THR A 1 97 ? 9.494 13.263 2.423 1.00 90.12 97 THR A C 1
ATOM 792 O O . THR A 1 97 ? 8.497 13.186 1.706 1.00 90.12 97 THR A O 1
ATOM 795 N N . GLN A 1 98 ? 9.435 13.784 3.651 1.00 91.50 98 GLN A N 1
ATOM 796 C CA . GLN A 1 98 ? 8.211 14.376 4.203 1.00 91.50 98 GLN A CA 1
ATOM 797 C C . GLN A 1 98 ? 7.635 15.450 3.263 1.00 91.50 98 GLN A C 1
ATOM 799 O O . GLN A 1 98 ? 6.452 15.408 2.936 1.00 91.50 98 GLN A O 1
ATOM 804 N N . ALA A 1 99 ? 8.487 16.344 2.748 1.00 92.38 99 ALA A N 1
ATOM 805 C CA . ALA A 1 99 ? 8.088 17.393 1.813 1.00 92.38 99 ALA A CA 1
ATOM 806 C C . ALA A 1 99 ? 7.497 16.823 0.512 1.00 92.38 99 ALA A C 1
ATOM 808 O O . ALA A 1 99 ? 6.437 17.265 0.079 1.00 92.38 99 ALA A O 1
ATOM 809 N N . GLN A 1 100 ? 8.128 15.799 -0.078 1.00 92.62 100 GLN A N 1
ATOM 810 C CA . GLN A 1 100 ? 7.590 15.116 -1.261 1.00 92.62 100 GLN A CA 1
ATOM 811 C C . GLN A 1 100 ? 6.239 14.454 -0.971 1.00 92.62 100 GLN A C 1
ATOM 813 O O . GLN A 1 100 ? 5.338 14.507 -1.809 1.00 92.62 100 GLN A O 1
ATOM 818 N N . TYR A 1 101 ? 6.079 13.857 0.214 1.00 93.25 101 TYR A N 1
ATOM 819 C CA . TYR A 1 101 ? 4.809 13.267 0.626 1.00 93.25 101 TYR A CA 1
ATOM 820 C C . TYR A 1 101 ? 3.721 14.336 0.752 1.00 93.25 101 TYR A C 1
ATOM 822 O O . TYR A 1 101 ? 2.649 14.170 0.186 1.00 93.25 101 TYR A O 1
ATOM 830 N N . GLN A 1 102 ? 4.011 15.471 1.394 1.00 94.50 102 GLN A N 1
ATOM 831 C CA . GLN A 1 102 ? 3.076 16.596 1.494 1.00 94.50 102 GLN A CA 1
ATOM 832 C C . GLN A 1 102 ? 2.716 17.176 0.124 1.00 94.50 102 GLN A C 1
ATOM 834 O O . GLN A 1 102 ? 1.552 17.473 -0.132 1.00 94.50 102 GLN A O 1
ATOM 839 N N . THR A 1 103 ? 3.687 17.306 -0.786 1.00 95.38 103 THR A N 1
ATOM 840 C CA . THR A 1 103 ? 3.412 17.704 -2.173 1.00 95.38 103 THR A CA 1
ATOM 841 C C . THR A 1 103 ? 2.429 16.737 -2.829 1.00 95.38 103 THR A C 1
ATOM 843 O O . THR A 1 103 ? 1.444 17.187 -3.407 1.00 95.38 103 THR A O 1
ATOM 846 N N . MET A 1 104 ? 2.638 15.424 -2.688 1.00 94.00 104 MET A N 1
ATOM 847 C CA . MET A 1 104 ? 1.709 14.410 -3.193 1.00 94.00 104 MET A CA 1
ATOM 848 C C . MET A 1 104 ? 0.319 14.548 -2.562 1.00 94.00 104 MET A C 1
ATOM 850 O O . MET A 1 104 ? -0.659 14.597 -3.302 1.00 94.00 104 MET A O 1
ATOM 854 N N . MET A 1 105 ? 0.228 14.697 -1.236 1.00 94.62 105 MET A N 1
ATOM 855 C CA . MET A 1 105 ? -1.047 14.881 -0.530 1.00 94.62 105 MET A CA 1
ATOM 856 C C . MET A 1 105 ? -1.839 16.087 -1.057 1.00 94.62 105 MET A C 1
ATOM 858 O O . MET A 1 105 ? -3.060 16.023 -1.160 1.00 94.62 105 MET A O 1
ATOM 862 N N . ASN A 1 106 ? -1.145 17.173 -1.412 1.00 94.62 106 ASN A N 1
ATOM 863 C CA . ASN A 1 106 ? -1.762 18.417 -1.873 1.00 94.62 106 ASN A CA 1
ATOM 864 C C . ASN A 1 106 ? -2.089 18.427 -3.374 1.00 94.62 106 ASN A C 1
ATOM 866 O O . ASN A 1 106 ? -3.000 19.134 -3.796 1.00 94.62 106 ASN A O 1
ATOM 870 N N . GLN A 1 107 ? -1.320 17.704 -4.193 1.00 95.56 107 GLN A N 1
ATOM 871 C CA . GLN A 1 107 ? -1.423 17.765 -5.656 1.00 95.56 107 GLN A CA 1
ATOM 872 C C . GLN A 1 107 ? -2.179 16.584 -6.267 1.00 95.56 107 GLN A C 1
ATOM 874 O O . GLN A 1 107 ? -2.725 16.705 -7.365 1.00 95.56 107 GLN A O 1
ATOM 879 N N . ALA A 1 108 ? -2.209 15.429 -5.601 1.00 93.00 108 ALA A N 1
ATOM 880 C CA . ALA A 1 108 ? -2.892 14.257 -6.122 1.00 93.00 108 ALA A CA 1
ATOM 881 C C . ALA A 1 108 ? -4.411 14.413 -5.963 1.00 93.00 108 ALA A C 1
ATOM 883 O O . ALA A 1 108 ? -4.951 14.329 -4.865 1.00 93.00 108 ALA A O 1
ATOM 884 N N . PHE A 1 109 ? -5.110 14.579 -7.087 1.00 88.81 109 PHE A N 1
ATOM 885 C CA . PHE A 1 109 ? -6.556 14.836 -7.136 1.00 88.81 109 PHE A CA 1
ATOM 886 C C . PHE A 1 109 ? -7.414 13.799 -6.387 1.00 88.81 109 PHE A C 1
ATOM 888 O O . PHE A 1 109 ? -8.464 14.127 -5.845 1.00 88.81 109 PHE A O 1
ATOM 895 N N . THR A 1 110 ? -6.976 12.541 -6.356 1.00 90.25 110 THR A N 1
ATOM 896 C CA . THR A 1 110 ? -7.682 11.434 -5.691 1.00 90.25 110 THR A CA 1
ATOM 897 C C . THR A 1 110 ? -7.183 11.158 -4.273 1.00 90.25 110 THR A C 1
ATOM 899 O O . THR A 1 110 ? -7.627 10.184 -3.660 1.00 90.25 110 THR A O 1
ATOM 902 N N . TYR A 1 111 ? -6.234 11.949 -3.757 1.00 94.56 111 TYR A N 1
ATOM 903 C CA . TYR A 1 111 ? -5.718 11.755 -2.408 1.00 94.56 111 TYR A CA 1
ATOM 904 C C . TYR A 1 111 ? -6.755 12.154 -1.361 1.00 94.56 111 TYR A C 1
ATOM 906 O O . TYR A 1 111 ? -7.487 13.134 -1.497 1.00 94.56 111 TYR A O 1
ATOM 914 N N . ARG A 1 112 ? -6.806 11.359 -0.296 1.00 95.25 112 ARG A N 1
ATOM 915 C CA . ARG A 1 112 ? -7.745 11.497 0.806 1.00 95.25 112 ARG A CA 1
ATOM 916 C C . ARG A 1 112 ? -7.057 11.071 2.091 1.00 95.25 112 ARG A C 1
ATOM 918 O O . ARG A 1 112 ? -6.721 9.899 2.249 1.00 95.25 112 ARG A O 1
ATOM 925 N N . GLN A 1 113 ? -6.864 12.012 3.011 1.00 96.12 113 GLN A N 1
ATOM 926 C CA . GLN A 1 113 ? -6.171 11.738 4.271 1.00 96.12 113 GLN A CA 1
ATOM 927 C C . GLN A 1 113 ? -6.915 10.695 5.121 1.00 96.12 113 GLN A C 1
ATOM 929 O O . GLN A 1 113 ? -6.282 9.845 5.737 1.00 96.12 113 GLN A O 1
ATOM 934 N N . ASP A 1 114 ? -8.253 10.681 5.084 1.00 96.56 114 ASP A N 1
ATOM 935 C CA . ASP A 1 114 ? -9.096 9.685 5.763 1.00 96.56 114 ASP A CA 1
ATOM 936 C C . ASP A 1 114 ? -8.940 8.254 5.214 1.00 96.56 114 ASP A C 1
ATOM 938 O O . ASP A 1 114 ? -9.382 7.294 5.848 1.00 96.56 114 ASP A O 1
ATOM 942 N N . LEU A 1 115 ? -8.296 8.104 4.054 1.00 96.94 115 LEU A N 1
ATOM 943 C CA . LEU A 1 115 ? -7.996 6.830 3.405 1.00 96.94 115 LEU A CA 1
ATOM 944 C C . LEU A 1 115 ? -6.500 6.470 3.423 1.00 96.94 115 LEU A C 1
ATOM 946 O O . LEU A 1 115 ? -6.110 5.427 2.892 1.00 96.94 115 LEU A O 1
ATOM 950 N N . ASP A 1 116 ? -5.661 7.296 4.046 1.00 97.31 116 ASP A N 1
ATOM 951 C CA . ASP A 1 116 ? -4.242 7.020 4.250 1.00 97.31 116 ASP A CA 1
ATOM 952 C C . ASP A 1 116 ? -4.039 6.433 5.648 1.00 97.31 116 ASP A C 1
ATOM 954 O O . ASP A 1 116 ? -3.853 7.133 6.644 1.00 97.31 116 ASP A O 1
ATOM 958 N N . LEU A 1 117 ? -4.197 5.113 5.723 1.00 98.06 117 LEU A N 1
ATOM 959 C CA . LEU A 1 117 ? -4.330 4.367 6.965 1.00 98.06 117 LEU A CA 1
ATOM 960 C C . LEU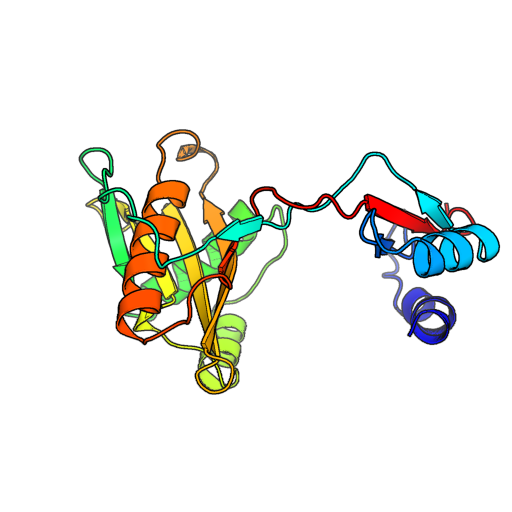 A 1 117 ? -2.980 3.851 7.456 1.00 98.06 117 LEU A C 1
ATOM 962 O O . LEU A 1 117 ? -2.157 3.343 6.691 1.00 98.06 117 LEU A O 1
ATOM 966 N N . VAL A 1 118 ? -2.799 3.886 8.769 1.00 98.38 118 VAL A N 1
ATOM 967 C CA . VAL A 1 118 ? -1.629 3.374 9.477 1.00 98.38 118 VAL A CA 1
ATOM 968 C C . VAL A 1 118 ? -2.037 2.416 10.586 1.00 98.38 118 VAL A C 1
ATOM 970 O O . VAL A 1 118 ? -3.125 2.516 11.153 1.00 98.38 118 VAL A O 1
ATOM 973 N N . VAL A 1 119 ? -1.146 1.475 10.896 1.00 98.44 119 VAL A N 1
ATOM 974 C CA . VAL A 1 119 ? -1.176 0.728 12.154 1.00 98.44 119 VAL A CA 1
ATOM 975 C C . VAL A 1 119 ? -0.175 1.364 13.090 1.00 98.44 119 VAL A C 1
ATOM 977 O O . VAL A 1 119 ? 1.005 1.450 12.738 1.00 98.44 119 VAL A O 1
ATOM 980 N N . THR A 1 120 ? -0.628 1.735 14.281 1.00 98.31 120 THR A N 1
ATOM 981 C CA . THR A 1 120 ? 0.241 2.226 15.345 1.00 98.31 120 THR A CA 1
ATOM 982 C C . THR A 1 120 ? 0.345 1.232 16.484 1.00 98.31 120 THR A C 1
ATOM 984 O O . THR A 1 120 ? -0.594 0.484 16.762 1.00 98.31 120 THR A O 1
ATOM 987 N N . THR A 1 121 ? 1.479 1.243 17.166 1.00 97.62 121 THR A N 1
ATOM 988 C CA . THR A 1 121 ? 1.608 0.733 18.534 1.00 97.62 121 THR A CA 1
ATOM 989 C C . THR A 1 121 ? 0.943 1.699 19.530 1.00 97.62 121 THR A C 1
ATOM 991 O O . THR A 1 121 ? 0.527 2.802 19.158 1.00 97.62 121 THR A O 1
ATOM 994 N N . LEU A 1 122 ? 0.821 1.303 20.803 1.00 95.25 122 LEU A N 1
ATOM 995 C CA . LEU A 1 122 ? 0.223 2.150 21.850 1.00 95.25 122 LEU A CA 1
ATOM 996 C C . LEU A 1 122 ? 1.062 3.392 22.193 1.00 95.25 122 LEU A C 1
ATOM 998 O O . LEU A 1 122 ? 0.506 4.396 22.622 1.00 95.25 122 LEU A O 1
ATOM 1002 N N . ASP A 1 123 ? 2.373 3.342 21.977 1.00 94.62 123 ASP A N 1
ATOM 1003 C CA . ASP A 1 123 ? 3.312 4.465 22.107 1.00 94.62 123 ASP A CA 1
ATOM 1004 C C . ASP A 1 123 ? 3.351 5.368 20.856 1.00 94.62 123 ASP A C 1
ATOM 1006 O O . ASP A 1 123 ? 4.075 6.362 20.817 1.00 94.62 123 ASP A O 1
ATOM 1010 N N . GLY A 1 124 ? 2.534 5.067 19.839 1.00 94.62 124 GLY A N 1
ATOM 1011 C CA . GLY A 1 124 ? 2.337 5.926 18.670 1.00 94.62 124 GLY A CA 1
ATOM 1012 C C . GLY A 1 124 ? 3.340 5.720 17.532 1.00 94.62 124 GLY A C 1
ATOM 1013 O O . GLY A 1 124 ? 3.360 6.532 16.605 1.00 94.62 124 GLY A O 1
ATOM 1014 N N . GLN A 1 125 ? 4.139 4.648 17.562 1.00 97.31 125 GLN A N 1
ATOM 1015 C CA . GLN A 1 125 ? 4.996 4.264 16.439 1.00 97.31 125 GLN A CA 1
ATOM 1016 C C . GLN A 1 125 ? 4.140 3.710 15.297 1.00 97.31 125 GLN A C 1
ATOM 1018 O O . GLN A 1 125 ? 3.377 2.761 15.489 1.00 97.31 125 GLN A O 1
ATOM 1023 N N . ILE A 1 126 ? 4.293 4.250 14.087 1.00 98.25 126 ILE A N 1
ATOM 1024 C CA . ILE A 1 126 ? 3.679 3.680 12.882 1.00 98.25 126 ILE A CA 1
ATOM 1025 C C . ILE A 1 126 ? 4.502 2.471 12.413 1.00 98.25 126 ILE A C 1
ATOM 1027 O O . ILE A 1 126 ? 5.690 2.583 12.118 1.00 98.25 126 ILE A O 1
ATOM 1031 N N . VAL A 1 127 ? 3.858 1.305 12.306 1.00 97.94 127 VAL A N 1
ATOM 1032 C CA . VAL A 1 127 ? 4.522 0.017 12.000 1.00 97.94 127 VAL A CA 1
ATOM 1033 C C . VAL A 1 127 ? 4.014 -0.659 10.725 1.00 97.94 127 VAL A C 1
ATOM 1035 O O . VAL A 1 127 ? 4.655 -1.566 10.183 1.00 97.94 127 VAL A O 1
ATOM 1038 N N . ALA A 1 128 ? 2.868 -0.221 10.211 1.00 97.81 128 ALA A N 1
ATOM 1039 C CA . ALA A 1 128 ? 2.353 -0.600 8.902 1.00 97.81 128 ALA A CA 1
ATOM 1040 C C . ALA A 1 128 ? 1.513 0.536 8.321 1.00 97.81 128 ALA A C 1
ATOM 1042 O O . ALA A 1 128 ? 0.998 1.368 9.064 1.00 97.81 128 ALA A O 1
ATOM 1043 N N . PHE A 1 129 ? 1.352 0.556 7.003 1.00 97.31 129 PHE A N 1
ATOM 1044 C CA . PHE A 1 129 ? 0.550 1.561 6.315 1.00 97.31 129 PHE A CA 1
ATOM 1045 C C . PHE A 1 129 ? -0.129 0.989 5.077 1.00 97.31 129 PHE A C 1
ATOM 1047 O O . PHE A 1 129 ? 0.389 0.054 4.461 1.00 97.31 129 PHE A O 1
ATOM 1054 N N . CYS A 1 130 ? -1.234 1.603 4.668 1.00 95.62 130 CYS A N 1
ATOM 1055 C CA . CYS A 1 130 ? -1.765 1.512 3.318 1.00 95.62 130 CYS A CA 1
ATOM 1056 C C . CYS A 1 130 ? -2.416 2.831 2.908 1.00 95.62 130 CYS A C 1
ATOM 1058 O O . CYS A 1 130 ? -3.161 3.415 3.689 1.00 95.62 130 CYS A O 1
ATOM 1060 N N . THR A 1 131 ? -2.218 3.245 1.663 1.00 95.44 131 THR A N 1
ATOM 1061 C CA . THR A 1 131 ? -3.007 4.335 1.082 1.00 95.44 131 THR A CA 1
ATOM 1062 C C . THR A 1 131 ? -4.092 3.725 0.195 1.00 95.44 131 THR A C 1
ATOM 1064 O O . THR A 1 131 ? -3.792 2.899 -0.672 1.00 95.44 131 THR A O 1
ATOM 1067 N N . ALA A 1 132 ? -5.355 4.071 0.455 1.00 94.56 132 ALA A N 1
ATOM 1068 C CA . ALA A 1 132 ? -6.492 3.656 -0.357 1.00 94.56 132 ALA A CA 1
ATOM 1069 C C . ALA A 1 132 ? -6.939 4.820 -1.253 1.00 94.56 132 ALA A C 1
ATOM 1071 O O . ALA A 1 132 ? -7.479 5.820 -0.792 1.00 94.56 132 ALA A O 1
ATOM 1072 N N . TRP A 1 133 ? -6.719 4.689 -2.552 1.00 93.88 133 TRP A N 1
ATOM 1073 C CA . TRP A 1 133 ? -7.171 5.647 -3.551 1.00 93.88 133 TRP A CA 1
ATOM 1074 C C . TRP A 1 133 ? -8.621 5.380 -3.910 1.00 93.88 133 TRP A C 1
ATOM 1076 O O . TRP A 1 133 ? -9.018 4.221 -4.048 1.00 93.88 133 TRP A O 1
ATOM 1086 N N . PHE A 1 134 ? -9.393 6.447 -4.100 1.00 92.25 134 PHE A N 1
ATOM 1087 C CA . PHE A 1 134 ? -10.788 6.365 -4.505 1.00 92.25 134 PHE A CA 1
ATOM 1088 C C . PHE A 1 134 ? -11.040 7.224 -5.741 1.00 92.25 134 PHE A C 1
ATOM 1090 O O . PHE A 1 134 ? -10.906 8.446 -5.707 1.00 92.25 134 PHE A O 1
ATOM 1097 N N . ASP A 1 135 ? -11.451 6.572 -6.823 1.00 89.75 135 ASP A N 1
ATOM 1098 C CA . ASP A 1 135 ? -12.000 7.225 -8.002 1.00 89.75 135 ASP A CA 1
ATOM 1099 C C . ASP A 1 135 ? -13.526 7.259 -7.880 1.00 89.75 135 ASP A C 1
ATOM 1101 O O . ASP A 1 135 ? -14.208 6.253 -8.091 1.00 89.75 135 ASP A O 1
ATOM 1105 N N . ALA A 1 136 ? -14.067 8.428 -7.541 1.00 88.62 136 ALA A N 1
ATOM 1106 C CA . ALA A 1 136 ? -15.502 8.615 -7.355 1.00 88.62 136 ALA A CA 1
ATOM 1107 C C . ALA A 1 136 ? -16.311 8.492 -8.655 1.00 88.62 136 ALA A C 1
ATOM 1109 O O . ALA A 1 136 ? -17.478 8.099 -8.610 1.00 88.62 136 ALA A O 1
ATOM 1110 N N . ARG A 1 137 ? -15.709 8.810 -9.810 1.00 89.31 137 ARG A N 1
ATOM 1111 C CA . ARG A 1 137 ? -16.391 8.789 -11.110 1.00 89.31 137 ARG A CA 1
ATOM 1112 C C . ARG A 1 137 ? -16.599 7.357 -11.580 1.00 89.31 137 ARG A C 1
ATOM 1114 O O . ARG A 1 137 ? -17.704 7.001 -11.974 1.00 89.31 137 ARG A O 1
ATOM 1121 N N . ASN A 1 138 ? -15.545 6.548 -11.510 1.00 87.56 138 ASN A N 1
ATOM 1122 C CA . ASN A 1 138 ? -15.590 5.148 -11.933 1.00 87.56 138 ASN A CA 1
ATOM 1123 C C . ASN A 1 138 ? -15.976 4.194 -10.794 1.00 87.56 138 ASN A C 1
ATOM 1125 O O . ASN A 1 138 ? -16.220 3.014 -11.029 1.00 87.56 138 ASN A O 1
ATOM 1129 N N . LYS A 1 139 ? -16.048 4.706 -9.560 1.00 88.31 139 LYS A N 1
ATOM 1130 C CA . LYS A 1 139 ? -16.326 3.955 -8.329 1.00 88.31 139 LYS A CA 1
ATOM 1131 C C . LYS A 1 139 ? -15.327 2.819 -8.099 1.00 88.31 139 LYS A C 1
ATOM 1133 O O . LYS A 1 139 ? -15.720 1.714 -7.725 1.00 88.31 139 LYS A O 1
ATOM 1138 N N . ILE A 1 140 ? -14.044 3.109 -8.315 1.00 87.56 140 ILE A N 1
ATOM 1139 C CA . ILE A 1 140 ? -12.923 2.166 -8.193 1.00 87.56 140 ILE A CA 1
ATOM 1140 C C . ILE A 1 140 ? -12.068 2.537 -6.980 1.00 87.56 140 ILE A C 1
ATOM 1142 O O . ILE A 1 140 ? -11.822 3.713 -6.716 1.00 87.56 140 ILE A O 1
ATOM 1146 N N . GLY A 1 141 ? -11.602 1.520 -6.255 1.00 90.31 141 GLY A N 1
ATOM 1147 C CA . GLY A 1 141 ? -10.595 1.647 -5.210 1.00 90.31 141 GLY A CA 1
ATOM 1148 C C . GLY A 1 141 ? -9.257 1.018 -5.609 1.00 90.31 141 GLY A C 1
ATOM 1149 O O . GLY A 1 141 ? -9.217 -0.018 -6.275 1.00 90.31 141 GLY A O 1
ATOM 1150 N N . VAL A 1 142 ? -8.142 1.592 -5.163 1.00 90.88 142 VAL A N 1
ATOM 1151 C CA . VAL A 1 142 ? -6.803 0.996 -5.335 1.00 90.88 142 VAL A CA 1
ATOM 1152 C C . VAL A 1 142 ? -6.028 1.100 -4.030 1.00 90.88 142 VAL A C 1
ATOM 1154 O O . VAL A 1 142 ? -6.012 2.152 -3.407 1.00 90.88 142 VAL A O 1
ATOM 1157 N N . PHE A 1 143 ? -5.367 0.020 -3.617 1.00 91.62 143 PHE A N 1
ATOM 1158 C CA . PHE A 1 143 ? -4.449 0.045 -2.482 1.00 91.62 143 PHE A CA 1
ATOM 1159 C C . PHE A 1 143 ? -3.008 0.092 -2.952 1.00 91.62 143 PHE A C 1
ATOM 1161 O O . PHE A 1 143 ? -2.449 -0.931 -3.356 1.00 91.62 143 PHE A O 1
ATOM 1168 N N . GLU A 1 144 ? -2.388 1.257 -2.821 1.00 89.38 144 GLU A N 1
ATOM 1169 C CA . GLU A 1 144 ? -0.953 1.415 -2.997 1.00 89.38 144 GLU A CA 1
ATOM 1170 C C . GLU A 1 144 ? -0.466 2.745 -2.417 1.00 89.38 144 GLU A C 1
ATOM 1172 O O . GLU A 1 144 ? -1.166 3.740 -2.505 1.00 89.38 144 GLU A O 1
ATOM 1177 N N . PRO A 1 145 ? 0.745 2.808 -1.860 1.00 90.38 145 PRO A N 1
ATOM 1178 C CA . PRO A 1 145 ? 1.571 1.675 -1.473 1.00 90.38 145 PRO A CA 1
ATOM 1179 C C . PRO A 1 145 ? 1.003 0.987 -0.213 1.00 90.38 145 PRO A C 1
ATOM 1181 O O . PRO A 1 145 ? 0.243 1.571 0.558 1.00 90.38 145 PRO A O 1
ATOM 1184 N N . LEU A 1 146 ? 1.408 -0.263 0.011 1.00 91.69 146 LEU A N 1
ATOM 1185 C CA . LEU A 1 146 ? 1.121 -1.042 1.220 1.00 91.69 146 LEU A CA 1
ATOM 1186 C C . LEU A 1 146 ? 2.448 -1.541 1.786 1.00 91.69 146 LEU A C 1
ATOM 1188 O O . LEU A 1 146 ? 3.230 -2.160 1.061 1.00 91.69 146 LEU A O 1
ATOM 1192 N N . GLY A 1 147 ? 2.691 -1.307 3.071 1.00 92.62 147 GLY A N 1
ATOM 1193 C CA . GLY A 1 147 ? 3.973 -1.624 3.689 1.00 92.62 147 GLY A CA 1
ATOM 1194 C C . GLY A 1 147 ? 3.862 -1.967 5.164 1.00 92.62 147 GLY A C 1
ATOM 1195 O O . GLY A 1 147 ? 2.893 -1.629 5.840 1.00 92.62 147 GLY A O 1
ATOM 1196 N N . CYS A 1 148 ? 4.867 -2.682 5.660 1.00 96.06 148 CYS A N 1
ATOM 1197 C CA . CYS A 1 148 ? 5.010 -3.016 7.069 1.00 96.06 148 CYS A CA 1
ATOM 1198 C C . CYS A 1 148 ? 6.483 -3.163 7.420 1.00 96.06 148 CYS A C 1
ATOM 1200 O O . CYS A 1 148 ? 7.254 -3.778 6.666 1.00 96.06 148 CYS A O 1
ATOM 1202 N N . HIS A 1 149 ? 6.835 -2.605 8.574 1.00 96.38 149 HIS A N 1
ATOM 1203 C CA . HIS A 1 149 ? 8.164 -2.692 9.146 1.00 96.38 149 HIS A CA 1
ATOM 1204 C C . HIS A 1 149 ? 8.566 -4.171 9.304 1.00 96.38 149 HIS A C 1
ATOM 1206 O O . HIS A 1 149 ? 7.742 -4.958 9.783 1.00 96.38 149 HIS A O 1
ATOM 1212 N N . PRO A 1 150 ? 9.788 -4.579 8.906 1.00 94.81 150 PRO A N 1
ATOM 1213 C CA . PRO A 1 150 ? 10.246 -5.969 8.956 1.00 94.81 150 PRO A CA 1
ATOM 1214 C C . PRO A 1 150 ? 9.942 -6.696 10.272 1.00 94.81 150 PRO A C 1
ATOM 1216 O O . PRO A 1 150 ? 9.324 -7.761 10.239 1.00 94.81 150 PRO A O 1
ATOM 1219 N N . ASP A 1 151 ? 10.247 -6.068 11.407 1.00 96.12 151 ASP A N 1
ATOM 1220 C CA . ASP A 1 151 ? 10.080 -6.650 12.753 1.00 96.12 151 ASP A CA 1
ATOM 1221 C C . ASP A 1 151 ? 8.615 -6.873 13.172 1.00 96.12 151 ASP A C 1
ATOM 1223 O O . ASP A 1 151 ? 8.309 -7.625 14.105 1.00 96.12 151 ASP A O 1
ATOM 1227 N N . TYR A 1 152 ? 7.681 -6.242 12.460 1.00 96.25 152 TYR A N 1
ATOM 1228 C CA . TYR A 1 152 ? 6.244 -6.298 12.724 1.00 96.25 152 TYR A CA 1
ATOM 1229 C C . TYR A 1 152 ? 5.486 -7.173 11.709 1.00 96.25 152 TYR A C 1
ATOM 1231 O O . TYR A 1 152 ? 4.259 -7.319 11.784 1.00 96.25 152 TYR A O 1
ATOM 1239 N N . ARG A 1 153 ? 6.200 -7.808 10.767 1.00 94.50 153 ARG A N 1
ATOM 1240 C CA . ARG A 1 153 ? 5.614 -8.723 9.776 1.00 94.50 153 ARG A CA 1
ATOM 1241 C C . ARG A 1 153 ? 5.083 -9.995 10.436 1.00 94.50 153 ARG A C 1
ATOM 1243 O O . ARG A 1 153 ? 5.383 -10.320 11.576 1.00 94.50 153 ARG A O 1
ATOM 1250 N N . ARG A 1 154 ? 4.260 -10.737 9.684 1.00 94.31 154 ARG A N 1
ATOM 1251 C CA . ARG A 1 154 ? 3.632 -12.011 10.103 1.00 94.31 154 ARG A CA 1
ATOM 1252 C C . ARG A 1 154 ? 2.656 -11.908 11.288 1.00 94.31 154 ARG A C 1
ATOM 1254 O O . ARG A 1 154 ? 2.158 -12.929 11.736 1.00 94.31 154 ARG A O 1
ATOM 1261 N N . ARG A 1 155 ? 2.283 -10.690 11.700 1.00 95.62 155 ARG A N 1
ATOM 1262 C CA . ARG A 1 155 ? 1.280 -10.408 12.751 1.00 95.62 155 ARG A CA 1
ATOM 1263 C C . ARG A 1 155 ? -0.115 -10.044 12.213 1.00 95.62 155 ARG A C 1
ATOM 1265 O O . ARG A 1 155 ? -0.982 -9.613 12.960 1.00 95.62 155 ARG A O 1
ATOM 1272 N N . GLY A 1 156 ? -0.333 -10.148 10.897 1.00 95.50 156 GLY A N 1
ATOM 1273 C CA . GLY A 1 156 ? -1.622 -9.834 10.260 1.00 95.50 156 GLY A CA 1
ATOM 1274 C C . GLY A 1 156 ? -1.955 -8.338 10.124 1.00 95.50 156 GLY A C 1
ATOM 1275 O O . GLY A 1 156 ? -3.074 -8.010 9.736 1.00 95.50 156 GLY A O 1
ATOM 1276 N N . LEU A 1 157 ? -1.010 -7.431 10.396 1.00 97.31 157 LEU A N 1
ATOM 1277 C CA . LEU A 1 157 ? -1.253 -5.979 10.425 1.00 97.31 157 LEU A CA 1
ATOM 1278 C C . LEU A 1 157 ? -1.726 -5.420 9.073 1.00 97.31 157 LEU A C 1
ATOM 1280 O O . LEU A 1 157 ? -2.770 -4.780 8.992 1.00 97.31 157 LEU A O 1
ATOM 1284 N N . THR A 1 158 ? -1.015 -5.727 7.986 1.00 94.75 158 THR A N 1
ATOM 1285 C CA . THR A 1 158 ? -1.371 -5.259 6.633 1.00 94.75 158 THR A CA 1
ATOM 1286 C C . THR A 1 158 ? -2.680 -5.850 6.125 1.00 94.75 158 THR A C 1
ATOM 1288 O O . THR A 1 158 ? -3.431 -5.179 5.427 1.00 94.75 158 THR A O 1
ATOM 1291 N N . ARG A 1 159 ? -2.996 -7.095 6.502 1.00 94.00 159 ARG A N 1
ATOM 1292 C CA . ARG A 1 159 ? -4.284 -7.719 6.176 1.00 94.00 159 ARG A CA 1
ATOM 1293 C C . ARG A 1 159 ? -5.437 -6.952 6.827 1.00 94.00 159 ARG A C 1
ATOM 1295 O O . ARG A 1 159 ? -6.430 -6.676 6.166 1.00 94.00 159 ARG A O 1
ATOM 1302 N N . ASN A 1 160 ? -5.284 -6.589 8.096 1.00 96.19 160 ASN A N 1
ATOM 1303 C CA . ASN A 1 160 ? -6.280 -5.808 8.822 1.00 96.19 160 ASN A CA 1
ATOM 1304 C C . ASN A 1 160 ? -6.414 -4.375 8.285 1.00 96.19 160 ASN A C 1
ATOM 1306 O O . ASN A 1 160 ? -7.536 -3.890 8.172 1.00 96.19 160 ASN A O 1
ATOM 1310 N N . LEU A 1 161 ? -5.310 -3.741 7.873 1.00 95.19 161 LEU A N 1
ATOM 1311 C CA . LEU A 1 161 ? -5.343 -2.457 7.158 1.00 95.19 161 LEU A CA 1
ATOM 1312 C C . LEU A 1 161 ? -6.192 -2.527 5.891 1.00 95.19 161 LEU A C 1
ATOM 1314 O O . LEU A 1 161 ? -7.048 -1.676 5.672 1.00 95.19 161 LEU A O 1
ATOM 1318 N N . LEU A 1 162 ? -5.995 -3.570 5.082 1.00 93.94 162 LEU A N 1
ATOM 1319 C CA . LEU A 1 162 ? -6.792 -3.779 3.876 1.00 93.94 162 LEU A CA 1
ATOM 1320 C C . LEU A 1 162 ? -8.273 -3.978 4.210 1.00 93.94 162 LEU A C 1
ATOM 1322 O O . LEU A 1 162 ? -9.121 -3.413 3.526 1.00 93.94 162 LEU A O 1
ATOM 1326 N N . TYR A 1 163 ? -8.605 -4.748 5.254 1.00 94.56 163 TYR A N 1
ATOM 1327 C CA . TYR A 1 163 ? -9.997 -4.891 5.694 1.00 94.56 163 TYR A CA 1
ATOM 1328 C C . TYR A 1 163 ? -10.614 -3.552 6.090 1.00 94.56 163 TYR A C 1
ATOM 1330 O O . TYR A 1 163 ? -11.730 -3.262 5.662 1.00 94.56 163 TYR A O 1
ATOM 1338 N N . GLU A 1 164 ? -9.888 -2.722 6.837 1.00 95.44 164 GLU A N 1
ATOM 1339 C CA . GLU A 1 164 ? -10.379 -1.402 7.223 1.00 95.44 164 GLU A CA 1
ATOM 1340 C C . GLU A 1 164 ? -10.558 -0.477 6.021 1.00 95.44 164 GLU A C 1
ATOM 1342 O O . GLU A 1 164 ? -11.652 0.044 5.802 1.00 95.44 164 GLU A O 1
ATOM 1347 N N . GLY A 1 165 ? -9.546 -0.368 5.161 1.00 94.50 165 GLY A N 1
ATOM 1348 C CA . GLY A 1 165 ? -9.650 0.432 3.946 1.00 94.50 165 GLY A CA 1
ATOM 1349 C C . GLY A 1 165 ? -10.792 -0.029 3.038 1.00 94.50 165 GLY A C 1
ATOM 1350 O O . GLY A 1 165 ? -11.496 0.800 2.471 1.00 94.50 165 GLY A O 1
ATOM 1351 N N . MET A 1 166 ? -11.043 -1.340 2.931 1.00 93.06 166 MET A N 1
ATOM 1352 C CA . MET A 1 166 ? -12.159 -1.864 2.140 1.00 93.06 166 MET A CA 1
ATOM 1353 C C . MET A 1 166 ? -13.511 -1.441 2.717 1.00 93.06 166 MET A C 1
ATOM 1355 O O . MET A 1 166 ? -14.429 -1.153 1.951 1.00 93.06 166 MET A O 1
ATOM 1359 N N . ARG A 1 167 ? -13.648 -1.350 4.047 1.00 92.94 167 ARG A N 1
ATOM 1360 C CA . ARG A 1 167 ? -14.862 -0.801 4.671 1.00 92.94 167 ARG A CA 1
ATOM 1361 C C . ARG A 1 167 ? -14.993 0.695 4.426 1.00 92.94 167 ARG A C 1
ATOM 1363 O O . ARG A 1 167 ? -16.099 1.145 4.135 1.00 92.94 167 ARG A O 1
ATOM 1370 N N . CYS A 1 168 ? -13.903 1.459 4.497 1.00 93.81 168 CYS A N 1
ATOM 1371 C CA . CYS A 1 168 ? -13.909 2.882 4.145 1.00 93.81 168 CYS A CA 1
ATOM 1372 C C . CYS A 1 168 ? -14.363 3.095 2.694 1.00 93.81 168 CYS A C 1
ATOM 1374 O O . CYS A 1 168 ? -15.321 3.823 2.450 1.00 93.81 168 CYS A O 1
ATOM 1376 N N . LEU A 1 169 ? -13.760 2.380 1.743 1.00 93.00 169 LEU A N 1
ATOM 1377 C CA . LEU A 1 169 ? -14.121 2.432 0.325 1.00 93.00 169 LEU A CA 1
ATOM 1378 C C . LEU A 1 169 ? -15.573 1.998 0.070 1.00 93.00 169 LEU A C 1
ATOM 1380 O O . LEU A 1 169 ? -16.283 2.638 -0.706 1.00 93.00 169 LEU A O 1
ATOM 1384 N N . LYS A 1 170 ? -16.052 0.954 0.760 1.00 91.06 170 LYS A N 1
ATOM 1385 C CA . LYS A 1 170 ? -17.453 0.514 0.674 1.00 91.06 170 LYS A CA 1
ATOM 1386 C C . LYS A 1 170 ? -18.421 1.597 1.159 1.00 91.06 170 LYS A C 1
ATOM 1388 O O . LYS A 1 170 ? -19.428 1.832 0.499 1.00 91.06 170 LYS A O 1
ATOM 1393 N N . ARG A 1 171 ? -18.107 2.295 2.260 1.00 92.69 171 ARG A N 1
ATOM 1394 C CA . ARG A 1 171 ? -18.906 3.435 2.760 1.00 92.69 171 ARG A CA 1
ATOM 1395 C C . ARG A 1 171 ? -18.941 4.607 1.776 1.00 92.69 171 ARG A C 1
ATOM 1397 O O . ARG A 1 171 ? -19.950 5.294 1.702 1.00 92.69 171 ARG A O 1
ATOM 1404 N N . LEU A 1 172 ? -17.875 4.803 1.000 1.00 92.12 172 LEU A N 1
ATOM 1405 C CA . LEU A 1 172 ? -17.795 5.818 -0.058 1.00 92.12 172 LEU A CA 1
ATOM 1406 C C . LEU A 1 172 ? -18.484 5.396 -1.371 1.00 92.12 172 LEU A C 1
ATOM 1408 O O . LEU A 1 172 ? -18.538 6.174 -2.321 1.00 92.12 172 LEU A O 1
ATOM 1412 N N . GLY A 1 173 ? -19.041 4.182 -1.431 1.00 88.19 173 GLY A N 1
ATOM 1413 C CA . GLY A 1 173 ? -19.829 3.711 -2.567 1.00 88.19 173 GLY A CA 1
ATOM 1414 C C . GLY A 1 173 ? -19.014 3.130 -3.722 1.00 88.19 173 GLY A C 1
ATOM 1415 O O . GLY A 1 173 ? -19.531 3.092 -4.840 1.00 88.19 173 GLY A O 1
ATOM 1416 N N . VAL A 1 174 ? -17.776 2.673 -3.481 1.00 83.94 174 VAL A N 1
ATOM 1417 C CA . VAL A 1 174 ? -17.018 1.856 -4.451 1.00 83.94 174 VAL A CA 1
ATOM 1418 C C . VAL A 1 174 ? -17.875 0.670 -4.898 1.00 83.94 174 VAL A C 1
ATOM 1420 O O . VAL A 1 174 ? -18.444 -0.041 -4.065 1.00 83.94 174 VAL A O 1
ATOM 1423 N N . GLN A 1 175 ? -17.991 0.474 -6.215 1.00 68.19 175 GLN A N 1
ATOM 1424 C CA . GLN A 1 175 ? -18.839 -0.577 -6.769 1.00 68.19 175 GLN A CA 1
ATOM 1425 C C . GLN A 1 175 ? -18.244 -1.976 -6.532 1.00 68.19 175 GLN A C 1
ATOM 1427 O O . GLN A 1 175 ? -17.025 -2.128 -6.382 1.00 68.19 175 GLN A O 1
ATOM 1432 N N . PRO A 1 176 ? -19.096 -3.018 -6.508 1.00 52.16 176 PRO A N 1
ATOM 1433 C CA . PRO A 1 176 ? -18.667 -4.409 -6.473 1.00 52.16 176 PRO A CA 1
ATOM 1434 C C . PRO A 1 176 ? -17.578 -4.692 -7.515 1.00 52.16 176 PRO A C 1
ATOM 1436 O O . PRO A 1 176 ? -17.778 -4.532 -8.717 1.00 52.16 176 PRO A O 1
ATOM 1439 N N . GLY A 1 177 ? -16.406 -5.122 -7.053 1.00 52.16 177 GLY A N 1
ATOM 1440 C CA . GLY A 1 177 ? -15.418 -5.752 -7.919 1.00 52.16 177 GLY A CA 1
ATOM 1441 C C . GLY A 1 177 ? -14.239 -4.909 -8.389 1.00 52.16 177 GLY A C 1
ATOM 1442 O O . GLY A 1 177 ? -13.535 -5.401 -9.256 1.00 52.16 177 GLY A O 1
ATOM 1443 N N . TYR A 1 178 ? -13.934 -3.723 -7.864 1.00 53.53 178 TYR A N 1
ATOM 1444 C CA . TYR A 1 178 ? -12.649 -3.085 -8.203 1.00 53.53 178 TYR A CA 1
ATOM 1445 C C . TYR A 1 178 ? -11.989 -2.460 -6.989 1.00 53.53 178 TYR A C 1
ATOM 1447 O O . TYR A 1 178 ? -11.981 -1.251 -6.796 1.00 53.53 178 TYR A O 1
ATOM 1455 N N . VAL A 1 179 ? -11.399 -3.332 -6.181 1.00 57.97 179 VAL A N 1
ATOM 1456 C CA . VAL A 1 179 ? -10.273 -2.964 -5.339 1.00 57.97 179 VAL A CA 1
ATOM 1457 C C . VAL A 1 179 ? -9.048 -3.675 -5.881 1.00 57.97 179 VAL A C 1
ATOM 1459 O O . VAL A 1 179 ? -8.953 -4.899 -5.752 1.00 57.97 179 VAL A O 1
ATOM 1462 N N . GLN A 1 180 ? -8.121 -2.921 -6.474 1.00 58.94 180 GLN A N 1
ATOM 1463 C CA . GLN A 1 180 ? -6.804 -3.459 -6.790 1.00 58.94 180 GLN A CA 1
ATOM 1464 C C . GLN A 1 180 ? -6.013 -3.565 -5.489 1.00 58.94 180 GLN A C 1
ATOM 1466 O O . GLN A 1 180 ? -5.585 -2.569 -4.909 1.00 58.94 180 GLN A O 1
ATOM 1471 N N . VAL A 1 181 ? -5.835 -4.793 -5.024 1.00 56.19 181 VAL A N 1
ATOM 1472 C CA . VAL A 1 181 ? -4.937 -5.120 -3.922 1.00 56.19 181 VAL A CA 1
ATOM 1473 C C . VAL A 1 181 ? -3.757 -5.858 -4.524 1.00 56.19 181 VAL A C 1
ATOM 1475 O O . VAL A 1 181 ? -3.938 -6.736 -5.363 1.00 56.19 181 VAL A O 1
ATOM 1478 N N . ARG A 1 182 ? -2.536 -5.578 -4.079 1.00 54.03 182 ARG A N 1
ATOM 1479 C CA . ARG A 1 182 ? -1.345 -6.323 -4.503 1.00 54.03 182 ARG A CA 1
ATOM 1480 C C . ARG A 1 182 ? -1.285 -7.757 -3.934 1.00 54.03 182 ARG A C 1
ATOM 1482 O O . ARG A 1 182 ? -0.266 -8.131 -3.375 1.00 54.03 182 ARG A O 1
ATOM 1489 N N . PHE A 1 183 ? -2.349 -8.564 -4.039 1.00 46.50 183 PHE A N 1
ATOM 1490 C CA . PHE A 1 183 ? -2.379 -9.984 -3.647 1.00 46.50 183 PHE A CA 1
ATOM 1491 C C . PHE A 1 183 ? -3.357 -10.793 -4.529 1.00 46.50 183 PHE A C 1
ATOM 1493 O O . PHE A 1 183 ? -4.556 -10.799 -4.290 1.00 46.50 183 PHE A O 1
ATOM 1500 N N . VAL A 1 184 ? -2.788 -11.456 -5.546 1.00 39.03 184 VAL A N 1
ATOM 1501 C CA . VAL A 1 184 ? -3.286 -12.573 -6.389 1.00 39.03 184 VAL A CA 1
ATOM 1502 C C . VAL A 1 184 ? -4.722 -12.519 -6.944 1.00 39.03 184 VAL A C 1
ATOM 1504 O O . VAL A 1 184 ? -5.684 -12.799 -6.242 1.00 39.03 184 VAL A O 1
ATOM 1507 N N . LEU A 1 185 ? -4.791 -12.359 -8.268 1.00 49.81 185 LEU A N 1
ATOM 1508 C CA . LEU A 1 185 ? -5.620 -13.064 -9.261 1.00 49.81 185 LEU A CA 1
ATOM 1509 C C . LEU A 1 185 ? -4.847 -13.180 -10.594 1.00 49.81 185 LEU A C 1
ATOM 1511 O O . LEU A 1 185 ? -4.995 -14.167 -11.306 1.00 49.81 185 LEU A O 1
ATOM 1515 N N . GLU A 1 186 ? -3.933 -12.243 -10.881 1.00 56.34 186 GLU A N 1
ATOM 1516 C CA . GLU A 1 186 ? -3.070 -12.276 -12.065 1.00 56.34 186 GLU A CA 1
ATOM 1517 C C . GLU A 1 186 ? -1.592 -12.039 -11.715 1.00 56.34 186 GLU A C 1
ATOM 1519 O O . GLU A 1 186 ? -1.251 -11.308 -10.777 1.00 56.34 186 GLU A O 1
ATOM 1524 N N . LYS A 1 187 ? -0.705 -12.691 -12.478 1.00 66.25 187 LYS A N 1
ATOM 1525 C CA . LYS A 1 187 ? 0.756 -12.635 -12.326 1.00 66.25 187 LYS A CA 1
ATOM 1526 C C . LYS A 1 187 ? 1.394 -12.070 -13.599 1.00 66.25 187 LYS A C 1
ATOM 1528 O O . LYS A 1 187 ? 1.825 -12.859 -14.438 1.00 66.25 187 LYS A O 1
ATOM 1533 N N . PRO A 1 188 ? 1.442 -10.745 -13.802 1.00 70.00 188 PRO A N 1
ATOM 1534 C CA . PRO A 1 188 ? 2.272 -10.192 -14.855 1.00 70.00 188 PRO A CA 1
ATOM 1535 C C . PRO A 1 188 ? 3.741 -10.468 -14.556 1.00 70.00 188 PRO A C 1
ATOM 1537 O O . PRO A 1 188 ? 4.259 -10.097 -13.495 1.00 70.00 188 PRO A O 1
ATOM 1540 N N . ASN A 1 189 ? 4.406 -11.122 -15.500 1.00 83.88 189 ASN A N 1
ATOM 1541 C CA . ASN A 1 189 ? 5.839 -11.340 -15.429 1.00 83.88 189 ASN A CA 1
ATOM 1542 C C . ASN A 1 189 ? 6.584 -10.056 -15.767 1.00 83.88 189 ASN A C 1
ATOM 1544 O O . ASN A 1 189 ? 6.142 -9.243 -16.585 1.00 83.88 189 ASN A O 1
ATOM 1548 N N . ILE A 1 190 ? 7.740 -9.906 -15.132 1.00 82.31 190 ILE A N 1
ATOM 1549 C CA . ILE A 1 190 ? 8.708 -8.883 -15.484 1.00 82.31 190 ILE A CA 1
ATOM 1550 C C . ILE A 1 190 ? 9.498 -9.418 -16.671 1.00 82.31 190 ILE A C 1
ATOM 1552 O O . ILE A 1 190 ? 10.143 -10.464 -16.573 1.00 82.31 190 ILE A O 1
ATOM 1556 N N . TRP A 1 191 ? 9.445 -8.689 -17.776 1.00 86.44 191 TRP A N 1
ATOM 1557 C CA . TRP A 1 191 ? 10.292 -8.915 -18.935 1.00 86.44 191 TRP A CA 1
ATOM 1558 C C . TRP A 1 191 ? 11.442 -7.917 -18.910 1.00 86.44 191 TRP A C 1
ATOM 1560 O O . TRP A 1 191 ? 11.243 -6.742 -18.576 1.00 86.44 191 TRP A O 1
ATOM 1570 N N . VAL A 1 192 ? 12.638 -8.398 -19.227 1.00 84.38 192 VAL A N 1
ATOM 1571 C CA . VAL A 1 192 ? 13.874 -7.617 -19.225 1.00 84.38 192 VAL A CA 1
ATOM 1572 C C . VAL A 1 192 ? 14.452 -7.628 -20.628 1.00 84.38 192 VAL A C 1
ATOM 1574 O O . VAL A 1 192 ? 14.501 -8.677 -21.257 1.00 84.38 192 VAL A O 1
ATOM 1577 N N . ASP A 1 193 ? 14.878 -6.468 -21.110 1.00 84.69 193 ASP A N 1
ATOM 1578 C CA . ASP A 1 193 ? 15.603 -6.360 -22.376 1.00 84.69 193 ASP A CA 1
ATOM 1579 C C . ASP A 1 193 ? 16.968 -7.054 -22.244 1.00 84.69 193 ASP A C 1
ATOM 1581 O O . ASP A 1 193 ? 17.839 -6.562 -21.520 1.00 84.69 193 ASP A O 1
ATOM 1585 N N . SER A 1 194 ? 17.134 -8.225 -22.869 1.00 78.00 194 SER A N 1
ATOM 1586 C CA . SER A 1 194 ? 18.349 -9.039 -22.723 1.00 78.00 194 SER A CA 1
ATOM 1587 C C . SER A 1 194 ? 19.514 -8.514 -23.555 1.00 78.00 194 SER A C 1
ATOM 1589 O O . SER A 1 194 ? 20.663 -8.824 -23.262 1.00 78.00 194 SER A O 1
ATOM 1591 N N . ARG A 1 195 ? 19.252 -7.614 -24.509 1.00 80.56 195 ARG A N 1
ATOM 1592 C CA . ARG A 1 195 ? 20.285 -6.937 -25.313 1.00 80.56 195 ARG A CA 1
ATOM 1593 C C . ARG A 1 195 ? 21.133 -5.952 -24.499 1.00 80.56 195 ARG A C 1
ATOM 1595 O O . ARG A 1 195 ? 22.114 -5.427 -25.014 1.00 80.56 195 ARG A O 1
ATOM 1602 N N . LEU A 1 196 ? 20.704 -5.637 -23.275 1.00 69.44 196 LEU A N 1
ATOM 1603 C CA . LEU A 1 196 ? 21.304 -4.640 -22.381 1.00 69.44 196 LEU A CA 1
ATOM 1604 C C . LEU A 1 196 ? 21.931 -5.263 -21.120 1.00 69.44 196 LEU A C 1
ATOM 1606 O O . LEU A 1 196 ? 22.266 -4.524 -20.190 1.00 69.44 196 LEU A O 1
ATOM 1610 N N . GLN A 1 197 ? 21.999 -6.597 -21.056 1.00 62.03 197 GLN A N 1
ATOM 1611 C CA . GLN A 1 197 ? 22.626 -7.344 -19.962 1.00 62.03 197 GLN A CA 1
ATOM 1612 C C . GLN A 1 197 ? 24.128 -7.505 -20.175 1.00 62.03 197 GLN A C 1
ATOM 1614 O O . GLN A 1 197 ? 24.550 -7.643 -21.343 1.00 62.03 197 GLN A O 1
#